Protein AF-A0A3Q1G4R0-F1 (afdb_monomer_lite)

InterPro domains:
  IPR000305 GIY-YIG endonuclease [PF01541] (9-86)
  IPR000305 GIY-YIG endonuclease [PS50164] (7-90)
  IPR013083 Zinc finger, RING/FYVE/PHD-type [G3DSA:3.30.40.10] (168-237)
  IPR027520 Structure-specific endonuclease subunit Slx1 [MF_03100] (4-245)
  IPR035901 GIY-YIG endonuclease superfamily [G3DSA:3.40.1440.10] (5-108)
  IPR035901 GIY-YIG endonuclease superfamily [SSF82771] (10-84)
  IPR048749 Structure-specific endonuclease subunit SLX1, C-terminal domain [PF21202] (171-233)
  IPR050381 SLX1 structure-specific endonuclease [PTHR20208] (4-251)

Sequence (318 aa):
MVVEVESFFGVYMLYCINPKFKGRIYIGFTVNPERRIGQHNAGRHRGGAKRTSGRGPWEMILIMHGFPSDIAALRFEWAWQHPHSSRRLSHVSRRSRKESSLQFHWRVVSNMLRVAPWNRLPLTVRWLKQEYRMDFEPSLQPPLHIPIAFGSVRAKKKLPLQSAGEGDTSRCFLCKGLVKVSEKLSCFHPSCGMSSHLICIARYFLKSEPSHLLPVEGQCPACHHSVLWGSLIRHKHGCFGDLEEITPSASQVSYKRMWSMCTVDTKTLHTPVQMPGFCDVKKNDTKINNFTTFSTFNVTYILYNTIEKQTETFKGEK

pLDDT: mean 76.69, std 28.08, range [21.22, 98.81]

Structure (mmCIF, N/CA/C/O backbone):
data_AF-A0A3Q1G4R0-F1
#
_entry.id   AF-A0A3Q1G4R0-F1
#
loop_
_atom_site.group_PDB
_atom_site.id
_atom_site.type_symbol
_atom_site.label_atom_id
_atom_site.label_alt_id
_atom_site.label_comp_id
_atom_site.label_asym_id
_atom_site.label_entity_id
_atom_site.label_seq_id
_atom_site.pdbx_PDB_ins_code
_atom_site.Cartn_x
_atom_site.Cartn_y
_atom_site.Cartn_z
_atom_site.occupancy
_atom_site.B_iso_or_equiv
_atom_site.auth_seq_id
_atom_site.auth_comp_id
_atom_site.auth_asym_id
_atom_site.auth_atom_id
_atom_site.pdbx_PDB_model_num
ATOM 1 N N . MET A 1 1 ? 2.593 18.391 -3.403 1.00 57.72 1 MET A N 1
ATOM 2 C CA . MET A 1 1 ? 2.227 18.113 -2.000 1.00 57.72 1 MET A CA 1
ATOM 3 C C . MET A 1 1 ? 3.005 16.888 -1.530 1.00 57.72 1 MET A C 1
ATOM 5 O O . MET A 1 1 ? 3.063 15.911 -2.273 1.00 57.72 1 MET A O 1
ATOM 9 N N . VAL A 1 2 ? 3.683 16.975 -0.382 1.00 73.44 2 VAL A N 1
ATOM 10 C CA . VAL A 1 2 ? 4.428 15.863 0.237 1.00 73.44 2 VAL A CA 1
ATOM 11 C C . VAL A 1 2 ? 3.618 15.408 1.441 1.00 73.44 2 VAL A C 1
ATOM 13 O O . VAL A 1 2 ? 3.325 16.235 2.293 1.00 73.44 2 VAL A O 1
ATOM 16 N N . VAL A 1 3 ? 3.259 14.127 1.510 1.00 79.31 3 VAL A N 1
ATOM 17 C CA . VAL A 1 3 ? 2.529 13.579 2.665 1.00 79.31 3 VAL A CA 1
ATOM 18 C C . VAL A 1 3 ? 3.523 12.989 3.657 1.00 79.31 3 VAL A C 1
ATOM 20 O O . VAL A 1 3 ? 4.368 12.176 3.271 1.00 79.31 3 VAL A O 1
ATOM 23 N N . GLU A 1 4 ? 3.432 13.383 4.923 1.00 77.44 4 GLU A N 1
ATOM 24 C CA . GLU A 1 4 ? 4.203 12.771 6.004 1.00 77.44 4 GLU A CA 1
ATOM 25 C C . GLU A 1 4 ? 3.437 11.586 6.595 1.00 77.44 4 GLU A C 1
ATOM 27 O O . GLU A 1 4 ? 2.216 11.606 6.690 1.00 77.44 4 GLU A O 1
ATOM 32 N N . VAL A 1 5 ? 4.153 10.511 6.929 1.00 77.12 5 VAL A N 1
ATOM 33 C CA . VAL A 1 5 ? 3.568 9.310 7.536 1.00 77.12 5 VAL A CA 1
ATOM 34 C C . VAL A 1 5 ? 4.510 8.789 8.616 1.00 77.12 5 VAL A C 1
ATOM 36 O O . VAL A 1 5 ? 5.687 8.513 8.355 1.00 77.12 5 VAL A O 1
ATOM 39 N N . GLU A 1 6 ? 4.004 8.628 9.834 1.00 78.56 6 GLU A N 1
ATOM 40 C CA . GLU A 1 6 ? 4.743 8.004 10.934 1.00 78.56 6 GLU A CA 1
ATOM 41 C C . GLU A 1 6 ? 4.729 6.471 10.848 1.00 78.56 6 GLU A C 1
ATOM 43 O O . GLU A 1 6 ? 3.824 5.869 10.276 1.00 78.56 6 GLU A O 1
ATOM 48 N N . SER A 1 7 ? 5.728 5.816 11.456 1.00 80.00 7 SER A N 1
ATOM 49 C CA . SER A 1 7 ? 5.848 4.342 11.477 1.00 80.00 7 SER A CA 1
ATOM 50 C C . SER A 1 7 ? 5.716 3.717 10.078 1.00 80.00 7 SER A C 1
ATOM 52 O O . SER A 1 7 ? 4.979 2.759 9.855 1.00 80.00 7 SER A O 1
ATOM 54 N N . PHE A 1 8 ? 6.418 4.313 9.113 1.00 90.00 8 PHE A N 1
ATOM 55 C CA . PHE A 1 8 ? 6.268 3.999 7.700 1.00 90.00 8 PHE A CA 1
ATOM 56 C C . PHE A 1 8 ? 6.847 2.627 7.337 1.00 90.00 8 PHE A C 1
ATOM 58 O O . PHE A 1 8 ? 8.039 2.372 7.508 1.00 90.00 8 PHE A O 1
ATOM 65 N N . PHE A 1 9 ? 6.017 1.794 6.716 1.00 94.31 9 PHE A N 1
ATOM 66 C CA . PHE A 1 9 ? 6.416 0.570 6.032 1.00 94.31 9 PHE A CA 1
ATOM 67 C C . PHE A 1 9 ? 5.890 0.634 4.602 1.00 94.31 9 PHE A C 1
ATOM 69 O O . PHE A 1 9 ? 4.678 0.741 4.395 1.00 94.31 9 PHE A O 1
ATOM 76 N N . GLY A 1 10 ? 6.789 0.582 3.620 1.00 97.31 10 GLY A N 1
ATOM 77 C CA . GLY A 1 10 ? 6.419 0.697 2.216 1.00 97.31 10 GLY A CA 1
ATOM 78 C C . GLY A 1 10 ? 7.130 -0.302 1.316 1.00 97.31 10 GLY A C 1
ATOM 79 O O . GLY A 1 10 ? 8.316 -0.583 1.490 1.00 97.31 10 GLY A O 1
ATOM 80 N N . VAL A 1 11 ? 6.400 -0.801 0.323 1.00 98.81 11 VAL A N 1
ATOM 81 C CA . VAL A 1 11 ? 6.923 -1.614 -0.777 1.00 98.81 11 VAL A CA 1
ATOM 82 C C . VAL A 1 11 ? 6.833 -0.790 -2.053 1.00 98.81 11 VAL A C 1
ATOM 84 O O . VAL A 1 11 ? 5.761 -0.303 -2.402 1.00 98.81 11 VAL A O 1
ATOM 87 N N . TYR A 1 12 ? 7.954 -0.608 -2.740 1.00 98.69 12 TYR A N 1
ATOM 88 C CA . TYR A 1 12 ? 8.071 0.293 -3.882 1.00 98.69 12 TYR A CA 1
ATOM 89 C C . TYR A 1 12 ? 8.486 -0.422 -5.163 1.00 98.69 12 TYR A C 1
ATOM 91 O O . TYR A 1 12 ? 9.119 -1.478 -5.130 1.00 98.69 12 TYR A O 1
ATOM 99 N N . MET A 1 13 ? 8.181 0.222 -6.288 1.00 98.75 13 MET A N 1
ATOM 100 C CA . MET A 1 13 ? 8.682 -0.113 -7.614 1.00 98.75 13 MET A CA 1
ATOM 101 C C . MET A 1 13 ? 9.641 0.978 -8.095 1.00 98.75 13 MET A C 1
ATOM 103 O O . MET A 1 13 ? 9.287 2.159 -8.145 1.00 98.75 13 MET A O 1
ATOM 107 N N . LEU A 1 14 ? 10.849 0.571 -8.480 1.00 98.56 14 LEU A N 1
ATOM 108 C CA . LEU A 1 14 ? 11.792 1.407 -9.210 1.00 98.56 14 LEU A CA 1
ATOM 109 C C . LEU A 1 14 ? 11.698 1.149 -10.708 1.00 98.56 14 LEU A C 1
ATOM 111 O O . LEU A 1 14 ? 11.592 -0.004 -11.131 1.00 98.56 14 LEU A O 1
ATOM 115 N N . TYR A 1 15 ? 11.862 2.212 -11.482 1.00 98.50 15 TYR A N 1
ATOM 116 C CA . TYR A 1 15 ? 12.031 2.192 -12.925 1.00 98.50 15 TYR A CA 1
ATOM 117 C C . TYR A 1 15 ? 13.413 2.744 -13.282 1.00 98.50 15 TYR A C 1
ATOM 119 O O . TYR A 1 15 ? 13.836 3.785 -12.779 1.00 98.50 15 TYR A O 1
ATOM 127 N N . CYS A 1 16 ? 14.151 2.030 -14.126 1.00 98.19 16 CYS A N 1
ATOM 128 C CA . CYS A 1 16 ? 15.441 2.492 -14.620 1.00 98.19 16 CYS A CA 1
ATOM 129 C C . CYS A 1 16 ? 15.259 3.387 -15.850 1.00 98.19 16 CYS A C 1
ATOM 131 O O . CYS A 1 16 ? 14.716 2.934 -16.861 1.00 98.19 16 CYS A O 1
ATOM 133 N N . ILE A 1 17 ? 15.759 4.622 -15.780 1.00 97.12 17 ILE A N 1
ATOM 134 C CA . ILE A 1 17 ? 15.707 5.593 -16.887 1.00 97.12 17 ILE A CA 1
ATOM 135 C C . ILE A 1 17 ? 17.007 5.648 -17.701 1.00 97.12 17 ILE A C 1
ATOM 137 O O . ILE A 1 17 ? 17.053 6.291 -18.746 1.00 97.12 17 ILE A O 1
ATOM 141 N N . ASN A 1 18 ? 18.061 4.954 -17.259 1.00 96.50 18 ASN A N 1
ATOM 142 C CA . ASN A 1 18 ? 19.316 4.852 -18.001 1.00 96.50 18 ASN A CA 1
ATOM 143 C C . ASN A 1 18 ? 19.061 4.263 -19.404 1.00 96.50 18 ASN A C 1
ATOM 145 O O . ASN A 1 18 ? 18.555 3.144 -19.468 1.00 96.50 18 ASN A O 1
ATOM 149 N N . PRO A 1 19 ? 19.460 4.919 -20.512 1.00 96.38 19 PRO A N 1
ATOM 150 C CA . PRO A 1 19 ? 19.213 4.426 -21.872 1.00 96.38 19 PRO A CA 1
ATOM 151 C C . PRO A 1 19 ? 19.660 2.977 -22.115 1.00 96.38 19 PRO A C 1
ATOM 153 O O . PRO A 1 19 ? 18.948 2.212 -22.762 1.00 96.38 19 PRO A O 1
ATOM 156 N N . LYS A 1 20 ? 20.787 2.557 -21.524 1.00 96.69 20 LYS A N 1
ATOM 157 C CA . LYS A 1 20 ? 21.322 1.189 -21.648 1.00 96.69 20 LYS A CA 1
ATOM 158 C C . LYS A 1 20 ? 20.480 0.141 -20.911 1.00 96.69 20 LYS A C 1
ATOM 160 O O . LYS A 1 20 ? 20.503 -1.040 -21.254 1.00 96.69 20 LYS A O 1
ATOM 165 N N . PHE A 1 21 ? 19.767 0.548 -19.866 1.00 95.69 21 PHE A N 1
ATOM 166 C CA . PHE A 1 21 ? 19.020 -0.337 -18.969 1.00 95.69 21 PHE A CA 1
ATOM 167 C C . PHE A 1 21 ? 17.544 0.065 -18.835 1.00 95.69 21 PHE A C 1
ATOM 169 O O . PHE A 1 21 ? 16.877 -0.356 -17.884 1.00 95.69 21 PHE A O 1
ATOM 176 N N . LYS A 1 22 ? 17.039 0.860 -19.785 1.00 96.19 22 LYS A N 1
ATOM 177 C CA . LYS A 1 22 ? 15.735 1.515 -19.711 1.00 96.19 22 LYS A CA 1
ATOM 178 C C . LYS A 1 22 ? 14.621 0.487 -19.539 1.00 96.19 22 LYS A C 1
ATOM 180 O O . LYS A 1 22 ? 14.637 -0.576 -20.158 1.00 96.19 22 LYS A O 1
ATOM 185 N N . GLY A 1 23 ? 13.661 0.784 -18.668 1.00 95.88 23 GLY A N 1
ATOM 186 C CA . GLY A 1 23 ? 12.512 -0.093 -18.431 1.00 95.88 23 GLY A CA 1
ATOM 187 C C . GLY A 1 23 ? 12.771 -1.271 -17.494 1.00 95.88 23 GLY A C 1
ATOM 188 O O . GLY A 1 23 ? 11.858 -2.063 -17.246 1.00 95.88 23 GLY A O 1
ATOM 189 N N . ARG A 1 24 ? 13.982 -1.406 -16.935 1.00 97.19 24 ARG A N 1
ATOM 190 C CA . ARG A 1 24 ? 14.222 -2.378 -15.861 1.00 97.19 24 ARG A CA 1
ATOM 191 C C . ARG A 1 24 ? 13.456 -1.987 -14.605 1.00 97.19 24 ARG A C 1
ATOM 193 O O . ARG A 1 24 ? 13.488 -0.833 -14.189 1.00 97.19 24 ARG A O 1
ATOM 200 N N . ILE A 1 25 ? 12.843 -2.994 -13.987 1.00 98.19 25 ILE A N 1
ATOM 201 C CA . ILE A 1 25 ? 12.095 -2.867 -12.740 1.00 98.19 25 ILE A CA 1
ATOM 202 C C . ILE A 1 25 ? 12.879 -3.474 -11.578 1.00 98.19 25 ILE A C 1
ATOM 204 O O . ILE A 1 25 ? 13.539 -4.511 -11.724 1.00 98.19 25 ILE A O 1
ATOM 208 N N . TYR A 1 26 ? 12.788 -2.828 -10.420 1.00 98.38 26 TYR A N 1
ATOM 209 C CA . TYR A 1 26 ? 13.214 -3.378 -9.138 1.00 98.38 26 TYR A CA 1
ATOM 210 C C . TYR A 1 26 ? 12.112 -3.151 -8.103 1.00 98.38 26 TYR A C 1
ATOM 212 O O . TYR A 1 26 ? 11.640 -2.030 -7.951 1.00 98.38 26 TYR A O 1
ATOM 220 N N . ILE A 1 27 ? 11.719 -4.207 -7.396 1.00 98.75 27 ILE A N 1
ATOM 221 C CA . ILE A 1 27 ? 10.763 -4.136 -6.289 1.00 98.75 27 ILE A CA 1
ATOM 222 C C . ILE A 1 27 ? 11.540 -4.230 -4.985 1.00 98.75 27 ILE A C 1
ATOM 224 O O . ILE A 1 27 ? 12.433 -5.071 -4.885 1.00 98.75 27 ILE A O 1
ATOM 228 N N . GLY A 1 28 ? 11.209 -3.402 -3.997 1.00 98.38 28 GLY A N 1
ATOM 229 C CA . GLY A 1 28 ? 11.862 -3.477 -2.695 1.00 98.38 28 GLY A CA 1
ATOM 230 C C . GLY A 1 28 ? 11.030 -2.930 -1.546 1.00 98.38 28 GLY A C 1
ATOM 231 O O . GLY A 1 28 ? 10.020 -2.264 -1.749 1.00 98.38 28 GLY A O 1
ATOM 232 N N . PHE A 1 29 ? 11.501 -3.186 -0.329 1.00 98.31 29 PHE A N 1
ATOM 233 C CA . PHE A 1 29 ? 10.931 -2.674 0.917 1.00 98.31 29 PHE A CA 1
ATOM 234 C C . PHE A 1 29 ? 11.747 -1.506 1.508 1.00 98.31 29 PHE A C 1
ATOM 236 O O . PHE A 1 29 ? 12.982 -1.454 1.403 1.00 98.31 29 PHE A O 1
ATOM 243 N N . THR A 1 30 ? 11.071 -0.540 2.138 1.00 97.44 30 THR A N 1
ATOM 244 C CA . THR A 1 30 ? 11.711 0.553 2.880 1.00 97.44 30 THR A CA 1
ATOM 245 C C . THR A 1 30 ? 10.856 1.095 4.024 1.00 97.44 30 THR A C 1
ATOM 247 O O . THR A 1 30 ? 9.632 1.129 3.952 1.00 97.44 30 THR A O 1
ATOM 250 N N . VAL A 1 31 ? 11.544 1.616 5.040 1.00 95.75 31 VAL A N 1
ATOM 251 C CA . VAL A 1 31 ? 10.975 2.462 6.103 1.00 95.75 31 VAL A CA 1
ATOM 252 C C . VAL A 1 31 ? 11.243 3.954 5.882 1.00 95.75 31 VAL A C 1
ATOM 254 O O . VAL A 1 31 ? 10.814 4.797 6.656 1.00 95.75 31 VAL A O 1
ATOM 257 N N . ASN A 1 32 ? 12.016 4.299 4.849 1.00 95.75 32 ASN A N 1
ATOM 258 C CA . ASN A 1 32 ? 12.339 5.676 4.481 1.00 95.75 32 ASN A CA 1
ATOM 259 C C . ASN A 1 32 ? 12.575 5.755 2.956 1.00 95.75 32 ASN A C 1
ATOM 261 O O . ASN A 1 32 ? 13.642 5.340 2.483 1.00 95.75 32 ASN A O 1
ATOM 265 N N . PRO A 1 33 ? 11.577 6.202 2.170 1.00 95.88 33 PRO A N 1
ATOM 266 C CA . PRO A 1 33 ? 11.657 6.254 0.707 1.00 95.88 33 PRO A CA 1
ATOM 267 C C . PRO A 1 33 ? 12.754 7.183 0.177 1.00 95.88 33 PRO A C 1
ATOM 269 O O . PRO A 1 33 ? 13.540 6.757 -0.670 1.00 95.88 33 PRO A O 1
ATOM 272 N N . GLU A 1 34 ? 12.858 8.400 0.724 1.00 94.69 34 GLU A N 1
ATOM 273 C CA . GLU A 1 34 ? 13.835 9.426 0.318 1.00 94.69 34 GLU A CA 1
ATOM 274 C C . GLU A 1 34 ? 15.278 8.925 0.481 1.00 94.69 34 GLU A C 1
ATOM 276 O O . GLU A 1 34 ? 16.084 8.979 -0.451 1.00 94.69 34 GLU A O 1
ATOM 281 N N . ARG A 1 35 ? 15.597 8.327 1.636 1.00 95.69 35 ARG A N 1
ATOM 282 C CA . ARG A 1 35 ? 16.915 7.721 1.862 1.00 95.69 35 ARG A CA 1
ATOM 283 C C . ARG A 1 35 ? 17.163 6.562 0.899 1.00 95.69 35 ARG A C 1
ATOM 285 O O . ARG A 1 35 ? 18.255 6.434 0.347 1.00 95.69 35 ARG A O 1
ATOM 292 N N . ARG A 1 36 ? 16.167 5.691 0.710 1.00 97.50 36 ARG A N 1
ATOM 293 C CA . ARG A 1 36 ? 16.329 4.448 -0.055 1.00 97.50 36 ARG A CA 1
ATOM 294 C C . ARG A 1 36 ? 16.591 4.706 -1.536 1.00 97.50 36 ARG A C 1
ATOM 296 O O . ARG A 1 36 ? 17.450 4.032 -2.105 1.00 97.50 36 ARG A O 1
ATOM 303 N N . ILE A 1 37 ? 15.906 5.670 -2.156 1.00 97.31 37 ILE A N 1
ATOM 304 C CA . ILE A 1 37 ? 16.165 6.010 -3.564 1.00 97.31 37 ILE A CA 1
ATOM 305 C C . ILE A 1 37 ? 17.588 6.554 -3.757 1.00 97.31 37 ILE A C 1
ATOM 307 O O . ILE A 1 37 ? 18.278 6.140 -4.691 1.00 97.31 37 ILE A O 1
ATOM 311 N N . GLY A 1 38 ? 18.078 7.370 -2.815 1.00 96.81 38 GLY A N 1
ATOM 312 C CA . GLY A 1 38 ? 19.467 7.836 -2.797 1.00 96.81 38 GLY A CA 1
ATOM 313 C C . GLY A 1 38 ? 20.475 6.684 -2.727 1.00 96.81 38 GLY A C 1
ATOM 314 O O . GLY A 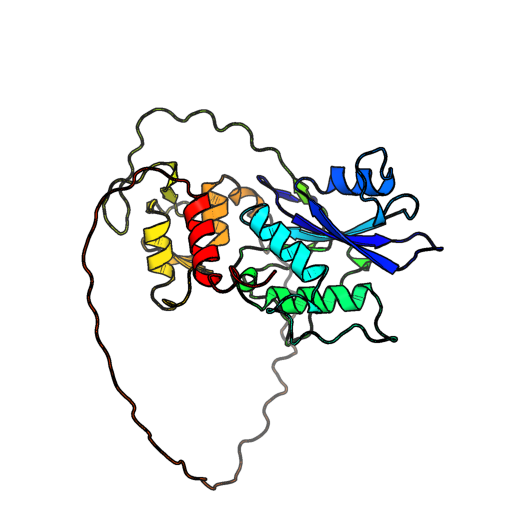1 38 ? 21.416 6.638 -3.516 1.00 96.81 38 GLY A O 1
ATOM 315 N N . GLN A 1 39 ? 20.237 5.693 -1.860 1.00 97.06 39 GLN A N 1
ATOM 316 C CA . GLN A 1 39 ? 21.091 4.500 -1.751 1.00 97.06 39 GLN A CA 1
ATOM 317 C C . GLN A 1 39 ? 21.161 3.700 -3.061 1.00 97.06 39 GLN A C 1
ATOM 319 O O . GLN A 1 39 ? 22.235 3.240 -3.448 1.00 97.06 39 GLN A O 1
ATOM 324 N N . HIS A 1 40 ? 20.038 3.535 -3.770 1.00 97.19 40 HIS A N 1
ATOM 325 C CA . HIS A 1 40 ? 20.029 2.828 -5.055 1.00 97.19 40 HIS A CA 1
ATOM 326 C C . HIS A 1 40 ? 20.859 3.537 -6.125 1.00 97.19 40 HIS A C 1
ATOM 328 O O . HIS A 1 40 ? 21.598 2.864 -6.851 1.00 97.19 40 HIS A O 1
ATOM 334 N N . ASN A 1 41 ? 20.760 4.865 -6.199 1.00 97.19 41 ASN A N 1
ATOM 335 C CA . ASN A 1 41 ? 21.486 5.673 -7.178 1.00 97.19 41 ASN A CA 1
ATOM 336 C C . ASN A 1 41 ? 22.970 5.852 -6.827 1.00 97.19 41 ASN A C 1
ATOM 338 O O . ASN A 1 41 ? 23.797 5.908 -7.731 1.00 97.19 41 ASN A O 1
ATOM 342 N N . ALA A 1 42 ? 23.326 5.833 -5.541 1.00 95.06 42 ALA A N 1
ATOM 343 C CA . ALA A 1 42 ? 24.715 5.882 -5.081 1.00 95.06 42 ALA A CA 1
ATOM 344 C C . ALA A 1 42 ? 25.446 4.521 -5.155 1.00 95.06 42 ALA A C 1
ATOM 346 O O . ALA A 1 42 ? 26.668 4.455 -5.021 1.00 95.06 42 ALA A O 1
ATOM 347 N N . GLY A 1 43 ? 24.714 3.425 -5.379 1.00 93.81 43 GLY A N 1
ATOM 348 C CA . GLY A 1 43 ? 25.272 2.089 -5.593 1.00 93.81 43 GLY A CA 1
ATOM 349 C C . GLY A 1 43 ? 25.504 1.264 -4.321 1.00 93.81 43 GLY A C 1
ATOM 350 O O . GLY A 1 43 ? 25.240 1.686 -3.193 1.00 93.81 43 GLY A O 1
ATOM 351 N N . ARG A 1 44 ? 25.989 0.025 -4.507 1.00 94.31 44 ARG A N 1
ATOM 352 C CA . ARG A 1 44 ? 26.078 -0.991 -3.437 1.00 94.31 44 ARG A CA 1
ATOM 353 C C . ARG A 1 44 ? 26.917 -0.549 -2.237 1.00 94.31 44 ARG A C 1
ATOM 355 O O . ARG A 1 44 ? 26.535 -0.822 -1.105 1.00 94.31 44 ARG A O 1
ATOM 362 N N . HIS A 1 45 ? 28.020 0.156 -2.475 1.00 90.69 45 HIS A N 1
ATOM 363 C CA . HIS A 1 45 ? 28.924 0.624 -1.416 1.00 90.69 45 HIS A CA 1
ATOM 364 C C . HIS A 1 45 ? 28.273 1.642 -0.466 1.00 90.69 45 HIS A C 1
ATOM 366 O O . HIS A 1 45 ? 28.765 1.856 0.634 1.00 90.69 45 HIS A O 1
ATOM 372 N N . ARG A 1 46 ? 27.142 2.239 -0.862 1.00 93.56 46 ARG A N 1
ATOM 373 C CA . ARG A 1 46 ? 26.357 3.190 -0.060 1.00 93.56 46 ARG A CA 1
ATOM 374 C C . ARG A 1 46 ? 25.037 2.584 0.444 1.00 93.56 46 ARG A C 1
ATOM 376 O O . ARG A 1 46 ? 24.119 3.310 0.811 1.00 93.56 46 ARG A O 1
ATOM 383 N N . GLY A 1 47 ? 24.924 1.253 0.451 1.00 92.12 47 GLY A N 1
ATOM 384 C CA . GLY A 1 47 ? 23.737 0.529 0.924 1.00 92.12 47 GLY A CA 1
ATOM 385 C C . GLY A 1 47 ? 22.671 0.260 -0.145 1.00 92.12 47 GLY A C 1
ATOM 386 O O . GLY A 1 47 ? 21.577 -0.198 0.185 1.00 92.12 47 GLY A O 1
ATOM 387 N N . GLY A 1 48 ? 22.959 0.528 -1.424 1.00 93.38 48 GLY A N 1
ATOM 388 C CA . GLY A 1 48 ? 22.086 0.154 -2.537 1.00 93.38 48 GLY A CA 1
ATOM 389 C C . GLY A 1 48 ? 22.048 -1.359 -2.786 1.00 93.38 48 GLY A C 1
ATOM 390 O O . GLY A 1 48 ? 23.002 -2.089 -2.511 1.00 93.38 48 GLY A O 1
ATOM 391 N N . ALA A 1 49 ? 20.956 -1.857 -3.367 1.00 93.00 49 ALA A N 1
ATOM 392 C CA . ALA A 1 49 ? 20.852 -3.273 -3.712 1.00 93.00 49 ALA A CA 1
ATOM 393 C C . ALA A 1 49 ? 21.858 -3.673 -4.810 1.00 93.00 49 ALA A C 1
ATOM 395 O O . ALA A 1 49 ? 22.053 -2.961 -5.799 1.00 93.00 49 ALA A O 1
ATOM 396 N N . LYS A 1 50 ? 22.441 -4.879 -4.710 1.00 94.38 50 LYS A N 1
ATOM 397 C CA . LYS A 1 50 ? 23.367 -5.419 -5.733 1.00 94.38 50 LYS A CA 1
ATOM 398 C C . LYS A 1 50 ? 22.750 -5.394 -7.141 1.00 94.38 50 LYS A C 1
ATOM 400 O O . LYS A 1 50 ? 23.434 -5.103 -8.121 1.00 94.38 50 LYS A O 1
ATOM 405 N N . ARG A 1 51 ? 21.444 -5.662 -7.246 1.00 93.00 51 ARG A N 1
ATOM 406 C CA . ARG A 1 51 ? 20.704 -5.685 -8.518 1.00 93.00 51 ARG A CA 1
ATOM 407 C C . ARG A 1 51 ? 20.547 -4.297 -9.157 1.00 93.00 51 ARG A C 1
ATOM 409 O O . ARG A 1 51 ? 20.400 -4.222 -10.374 1.00 93.00 51 ARG A O 1
ATOM 416 N N . THR A 1 52 ? 20.649 -3.212 -8.393 1.00 92.31 52 THR A N 1
ATOM 417 C CA . THR A 1 52 ? 20.499 -1.837 -8.907 1.00 92.31 52 THR A CA 1
ATOM 418 C C . THR A 1 52 ? 21.833 -1.116 -9.122 1.00 92.31 52 THR A C 1
ATOM 420 O O . THR A 1 52 ? 21.884 -0.135 -9.862 1.00 92.31 52 THR A O 1
ATOM 423 N N . SER A 1 53 ? 22.916 -1.604 -8.509 1.00 93.81 53 SER A N 1
ATOM 424 C CA . SER A 1 53 ? 24.241 -0.971 -8.542 1.00 93.81 53 SER A CA 1
ATOM 425 C C . SER A 1 53 ? 24.779 -0.787 -9.965 1.00 93.81 53 SER A C 1
ATOM 427 O O . SER A 1 53 ? 24.758 -1.731 -10.755 1.00 93.81 53 SER A O 1
ATOM 429 N N . GLY A 1 54 ? 25.265 0.420 -10.281 1.00 92.75 54 GLY A N 1
ATOM 430 C CA . GLY A 1 54 ? 25.876 0.760 -11.577 1.00 92.75 54 GLY A CA 1
ATOM 431 C C . GLY A 1 54 ? 24.913 0.774 -12.770 1.00 92.75 54 GLY A C 1
ATOM 432 O O . GLY A 1 54 ? 25.353 0.817 -13.913 1.00 92.75 54 GLY A O 1
ATOM 433 N N . ARG A 1 55 ? 23.600 0.691 -12.522 1.00 93.56 55 ARG A N 1
ATOM 434 C CA . ARG A 1 55 ? 22.567 0.652 -13.572 1.00 93.56 55 ARG A CA 1
ATOM 435 C C . ARG A 1 55 ? 21.664 1.878 -13.583 1.00 93.56 55 ARG A C 1
ATOM 437 O O . ARG A 1 55 ? 20.851 1.998 -14.486 1.00 93.56 55 ARG A O 1
ATOM 444 N N . GLY A 1 56 ? 21.779 2.745 -12.578 1.00 92.62 56 GLY A N 1
ATOM 445 C CA . GLY A 1 56 ? 20.972 3.956 -12.471 1.00 92.62 56 GLY A CA 1
ATOM 446 C C . GLY A 1 56 ? 21.256 4.975 -13.588 1.00 92.62 56 GLY A C 1
ATOM 447 O O . GLY A 1 56 ? 22.145 4.746 -14.412 1.00 92.62 56 GLY A O 1
ATOM 448 N N . PRO A 1 57 ? 20.518 6.096 -13.617 1.00 96.44 57 PRO A N 1
ATOM 449 C CA . PRO A 1 57 ? 19.602 6.521 -12.562 1.00 96.44 57 PRO A CA 1
ATOM 450 C C . PRO A 1 57 ? 18.310 5.691 -12.497 1.00 96.44 57 PRO A C 1
ATOM 452 O O . PRO A 1 57 ? 17.795 5.194 -13.503 1.00 96.44 57 PRO A O 1
ATOM 455 N N . TRP A 1 58 ? 17.836 5.500 -11.271 1.00 98.06 58 TRP A N 1
ATOM 456 C CA . TRP A 1 58 ? 16.575 4.868 -10.911 1.00 98.06 58 TRP A CA 1
ATOM 457 C C . TRP A 1 58 ? 15.611 5.929 -10.399 1.00 98.06 58 TRP A C 1
ATOM 459 O O . TRP A 1 58 ? 16.005 6.806 -9.625 1.00 98.06 58 TRP A O 1
ATOM 469 N N . GLU A 1 59 ? 14.345 5.786 -10.763 1.00 98.06 59 GLU A N 1
ATOM 470 C CA . GLU A 1 59 ? 13.238 6.546 -10.197 1.00 98.06 59 GLU A CA 1
ATOM 471 C C . GLU A 1 59 ? 12.330 5.614 -9.402 1.00 98.06 59 GLU A C 1
ATOM 473 O O . GLU A 1 59 ? 12.000 4.523 -9.862 1.00 98.06 59 GLU A O 1
ATOM 478 N N . MET A 1 60 ? 11.914 6.036 -8.208 1.00 98.44 60 MET A N 1
ATOM 479 C CA . MET A 1 60 ? 10.842 5.362 -7.480 1.00 98.44 60 MET A CA 1
ATOM 480 C C . MET A 1 60 ? 9.516 5.889 -8.016 1.00 98.44 60 MET A C 1
ATOM 482 O O . MET A 1 60 ? 9.177 7.041 -7.768 1.00 98.44 60 MET A O 1
ATOM 486 N N . ILE A 1 61 ? 8.802 5.068 -8.783 1.00 98.38 61 ILE A N 1
ATOM 487 C CA . ILE A 1 61 ? 7.609 5.511 -9.523 1.00 98.38 61 ILE A CA 1
ATOM 488 C C . ILE A 1 61 ? 6.310 5.238 -8.758 1.00 98.38 61 ILE A C 1
ATOM 490 O O . ILE A 1 61 ? 5.351 6.001 -8.861 1.00 98.38 61 ILE A O 1
ATOM 494 N N . LEU A 1 62 ? 6.294 4.180 -7.944 1.00 98.50 62 LEU A N 1
ATOM 495 C CA . LEU A 1 62 ? 5.126 3.688 -7.219 1.00 98.50 62 LEU A CA 1
ATOM 496 C C . LEU A 1 62 ? 5.556 3.188 -5.841 1.00 98.50 62 LEU A C 1
ATOM 498 O O . LEU A 1 62 ? 6.594 2.530 -5.716 1.00 98.50 62 LEU A O 1
ATOM 502 N N . ILE A 1 63 ? 4.746 3.457 -4.820 1.00 98.50 63 ILE A N 1
ATOM 503 C CA . ILE A 1 63 ? 4.919 2.901 -3.480 1.00 98.50 63 ILE A CA 1
ATOM 504 C C . ILE A 1 63 ? 3.569 2.548 -2.860 1.00 98.50 63 ILE A C 1
ATOM 506 O O . ILE A 1 63 ? 2.658 3.373 -2.814 1.00 98.50 63 ILE A O 1
ATOM 510 N N . MET A 1 64 ? 3.447 1.323 -2.354 1.00 98.12 64 MET A N 1
ATOM 511 C CA . MET A 1 64 ? 2.352 0.937 -1.474 1.00 98.12 64 MET A CA 1
ATOM 512 C C . MET A 1 64 ? 2.824 1.040 -0.039 1.00 98.12 64 MET A C 1
ATOM 514 O O . MET A 1 64 ? 3.897 0.542 0.298 1.00 98.12 64 MET A O 1
ATOM 518 N N . HIS A 1 65 ? 2.037 1.692 0.802 1.00 95.88 65 HIS A N 1
ATOM 519 C CA . HIS A 1 65 ? 2.352 1.900 2.215 1.00 95.88 65 HIS A CA 1
ATOM 520 C C . HIS A 1 65 ? 1.093 1.767 3.072 1.00 95.88 65 HIS A C 1
ATOM 522 O O . HIS A 1 65 ? 0.014 1.524 2.536 1.00 95.88 65 HIS A O 1
ATOM 528 N N . GLY A 1 66 ? 1.239 1.853 4.394 1.00 91.31 66 GLY A N 1
ATOM 529 C CA . GLY A 1 66 ? 0.171 1.531 5.349 1.00 91.31 66 GLY A CA 1
ATOM 530 C C . GLY A 1 66 ? 0.189 0.072 5.819 1.00 91.31 66 GLY A C 1
ATOM 531 O O . GLY A 1 66 ? -0.782 -0.408 6.400 1.00 91.31 66 GLY A O 1
ATOM 532 N N . PHE A 1 67 ? 1.287 -0.654 5.574 1.00 93.88 67 PHE A N 1
ATOM 533 C CA . PHE A 1 67 ? 1.459 -1.999 6.119 1.00 93.88 67 PHE A CA 1
ATOM 534 C C . PHE A 1 67 ? 1.518 -1.953 7.656 1.00 93.88 67 PHE A C 1
ATOM 536 O O . PHE A 1 67 ? 2.163 -1.065 8.208 1.00 93.88 67 PHE A O 1
ATOM 543 N N . PRO A 1 68 ? 0.899 -2.920 8.358 1.00 89.06 68 PRO A N 1
ATOM 544 C CA . PRO A 1 68 ? 0.882 -2.943 9.823 1.00 89.06 68 PRO A CA 1
ATOM 545 C C . PRO A 1 68 ? 2.232 -3.335 10.446 1.00 89.06 68 PRO A C 1
ATOM 547 O O . PRO A 1 68 ? 2.433 -3.145 11.643 1.00 89.06 68 PRO A O 1
ATOM 550 N N . SER A 1 69 ? 3.136 -3.924 9.659 1.00 90.62 69 SER A N 1
ATOM 551 C CA . SER A 1 69 ? 4.476 -4.327 10.082 1.00 90.62 69 SER A CA 1
ATOM 552 C C . SER A 1 69 ? 5.413 -4.491 8.886 1.00 90.62 69 SER A C 1
ATOM 554 O O . SER A 1 69 ? 4.978 -4.613 7.734 1.00 90.62 69 SER A O 1
ATOM 556 N N . ASP A 1 70 ? 6.707 -4.561 9.180 1.00 94.44 70 ASP A N 1
ATOM 557 C CA . ASP A 1 70 ? 7.747 -4.978 8.244 1.00 94.44 70 ASP A CA 1
ATOM 558 C C . ASP A 1 70 ? 7.479 -6.375 7.669 1.00 94.44 70 ASP A C 1
ATOM 560 O O . ASP A 1 70 ? 7.569 -6.558 6.462 1.00 94.44 70 ASP A O 1
ATOM 564 N N . ILE A 1 71 ? 7.059 -7.344 8.483 1.00 94.69 71 ILE A N 1
ATOM 565 C CA . ILE A 1 71 ? 6.770 -8.717 8.041 1.00 94.69 71 ILE A CA 1
ATOM 566 C C . ILE A 1 71 ? 5.618 -8.746 7.029 1.00 94.69 71 ILE A C 1
ATOM 568 O O . ILE A 1 71 ? 5.701 -9.448 6.017 1.00 94.69 71 ILE A O 1
ATOM 572 N N . ALA A 1 72 ? 4.556 -7.965 7.254 1.00 95.12 72 ALA A N 1
ATOM 573 C CA . ALA A 1 72 ? 3.459 -7.849 6.293 1.00 95.12 72 ALA A CA 1
ATOM 574 C C . ALA A 1 72 ? 3.937 -7.242 4.961 1.00 95.12 72 ALA A C 1
ATOM 576 O O . ALA A 1 72 ? 3.576 -7.743 3.892 1.00 95.12 72 ALA A O 1
ATOM 577 N N . ALA A 1 73 ? 4.785 -6.211 5.027 1.00 97.12 73 ALA A N 1
ATOM 578 C CA . ALA A 1 73 ? 5.370 -5.572 3.853 1.00 97.12 73 ALA A CA 1
ATOM 579 C C . ALA A 1 73 ? 6.344 -6.500 3.103 1.00 97.12 73 ALA A C 1
ATOM 581 O O . ALA A 1 73 ? 6.273 -6.603 1.884 1.00 97.12 73 ALA A O 1
ATOM 582 N N . LEU A 1 74 ? 7.206 -7.231 3.809 1.00 97.56 74 LEU A N 1
ATOM 583 C CA . LEU A 1 74 ? 8.170 -8.170 3.226 1.00 97.56 74 LEU A CA 1
ATOM 584 C C . LEU A 1 74 ? 7.473 -9.360 2.552 1.00 97.56 74 LEU A C 1
ATOM 586 O O . LEU A 1 74 ? 7.870 -9.779 1.468 1.00 97.56 74 LEU A O 1
ATOM 590 N N . ARG A 1 75 ? 6.377 -9.874 3.128 1.00 97.19 75 ARG A N 1
ATOM 591 C CA . ARG A 1 75 ? 5.550 -10.905 2.470 1.00 97.19 75 ARG A CA 1
ATOM 592 C C . ARG A 1 75 ? 4.906 -10.387 1.182 1.00 97.19 75 ARG A C 1
ATOM 594 O O . ARG A 1 75 ? 4.816 -11.127 0.203 1.00 97.19 75 ARG A O 1
ATOM 601 N N . PHE A 1 76 ? 4.459 -9.130 1.180 1.00 98.44 76 PHE A N 1
ATOM 602 C CA . PHE A 1 76 ? 3.953 -8.471 -0.023 1.00 98.44 76 PHE A CA 1
ATOM 603 C C . PHE A 1 76 ? 5.067 -8.318 -1.069 1.00 98.44 76 PHE A C 1
ATOM 605 O O . PHE A 1 76 ? 4.906 -8.756 -2.203 1.00 98.44 76 PHE A O 1
ATOM 612 N N . GLU A 1 77 ? 6.216 -7.755 -0.689 1.00 98.62 77 GLU A N 1
ATOM 613 C CA . GLU A 1 77 ? 7.384 -7.585 -1.561 1.00 98.62 77 GLU A CA 1
ATOM 614 C C . GLU A 1 77 ? 7.796 -8.908 -2.214 1.00 98.62 77 GLU A C 1
ATOM 616 O O . GLU A 1 77 ? 7.928 -8.971 -3.438 1.00 98.62 77 GLU A O 1
ATOM 621 N N . TRP A 1 78 ? 7.935 -9.973 -1.421 1.00 98.25 78 TRP A N 1
ATOM 622 C CA . TRP A 1 78 ? 8.326 -11.283 -1.926 1.00 98.25 78 TRP A CA 1
ATOM 623 C C . TRP A 1 78 ? 7.337 -11.816 -2.965 1.00 98.25 78 TRP A C 1
ATOM 625 O O . TRP A 1 78 ? 7.758 -12.270 -4.029 1.00 98.25 78 TRP A O 1
ATOM 635 N N . ALA A 1 79 ? 6.031 -11.726 -2.693 1.00 98.50 79 ALA A N 1
ATOM 636 C CA . ALA A 1 79 ? 5.007 -12.185 -3.627 1.00 98.50 79 ALA A CA 1
ATOM 637 C C . ALA A 1 79 ? 4.978 -11.348 -4.914 1.00 98.50 79 ALA A C 1
ATOM 639 O O . ALA A 1 79 ? 4.719 -11.892 -5.987 1.00 98.50 79 ALA A O 1
ATOM 640 N N . TRP A 1 80 ? 5.293 -10.054 -4.828 1.00 98.56 80 TRP A N 1
ATOM 641 C CA . TRP A 1 80 ? 5.398 -9.186 -5.998 1.00 98.56 80 TRP A CA 1
ATOM 642 C C . TRP A 1 80 ? 6.641 -9.491 -6.844 1.00 98.56 80 TRP A C 1
ATOM 644 O O . TRP A 1 80 ? 6.582 -9.453 -8.073 1.00 98.56 80 TRP A O 1
ATOM 654 N N . GLN A 1 81 ? 7.760 -9.835 -6.201 1.00 98.00 81 GLN A N 1
ATOM 655 C CA . GLN A 1 81 ? 8.982 -10.280 -6.877 1.00 98.00 81 GLN A CA 1
ATOM 656 C C . GLN A 1 81 ? 8.835 -11.680 -7.497 1.00 98.00 81 GLN A C 1
ATOM 658 O O . GLN A 1 81 ? 9.431 -11.952 -8.542 1.00 98.00 81 GLN A O 1
ATOM 663 N N . HIS A 1 82 ? 8.043 -12.558 -6.873 1.00 97.38 82 HIS A N 1
ATOM 664 C CA . HIS A 1 82 ? 7.922 -13.975 -7.228 1.00 97.38 82 HIS A CA 1
ATOM 665 C C . HIS A 1 82 ? 6.453 -14.405 -7.410 1.00 97.38 82 HIS A C 1
ATOM 667 O O . HIS A 1 82 ? 5.991 -15.330 -6.733 1.00 97.38 82 HIS A O 1
ATOM 673 N N . PRO A 1 83 ? 5.694 -13.790 -8.342 1.00 97.31 83 PRO A N 1
ATOM 674 C CA . PRO A 1 83 ? 4.260 -14.047 -8.472 1.00 97.31 83 PRO A CA 1
ATOM 675 C C . PRO A 1 83 ? 3.941 -15.522 -8.742 1.00 97.31 83 PRO A C 1
ATOM 677 O O . PRO A 1 83 ? 2.993 -16.056 -8.187 1.00 97.31 83 PRO A O 1
ATOM 680 N N . HIS A 1 84 ? 4.775 -16.220 -9.513 1.00 96.62 84 HIS A N 1
ATOM 681 C CA . HIS A 1 84 ? 4.542 -17.626 -9.870 1.00 96.62 84 HIS A CA 1
ATOM 682 C C . HIS A 1 84 ? 4.943 -18.630 -8.781 1.00 96.62 84 HIS A C 1
ATOM 684 O O . HIS A 1 84 ? 4.581 -19.797 -8.877 1.00 96.62 84 HIS A O 1
ATOM 690 N N . SER A 1 85 ? 5.683 -18.195 -7.758 1.00 96.94 85 SER A N 1
ATOM 691 C CA . SER A 1 85 ? 5.966 -19.000 -6.561 1.00 96.94 85 SER A CA 1
ATOM 692 C C . SER A 1 85 ? 4.916 -18.769 -5.469 1.00 96.94 85 SER A C 1
ATOM 694 O O . SER A 1 85 ? 4.777 -19.568 -4.547 1.00 96.94 85 SER A O 1
ATOM 696 N N . SER A 1 86 ? 4.167 -17.668 -5.551 1.00 95.38 86 SER A N 1
ATOM 697 C CA . SER A 1 86 ? 3.120 -17.335 -4.594 1.00 95.38 86 SER A CA 1
ATOM 698 C C . SER A 1 86 ? 1.845 -18.123 -4.883 1.00 95.38 86 SER A C 1
ATOM 700 O O . SER A 1 86 ? 1.188 -17.916 -5.902 1.00 95.38 86 SER A O 1
ATOM 702 N N . ARG A 1 87 ? 1.410 -18.949 -3.923 1.00 93.75 87 ARG A N 1
ATOM 703 C CA . ARG A 1 87 ? 0.131 -19.687 -4.004 1.00 93.75 87 ARG A CA 1
ATOM 704 C C . ARG A 1 87 ? -1.091 -18.777 -4.204 1.00 93.75 87 ARG A C 1
ATOM 706 O O . ARG A 1 87 ? -2.117 -19.232 -4.685 1.00 93.75 87 ARG A O 1
ATOM 713 N N . ARG A 1 88 ? -0.984 -17.494 -3.835 1.00 94.00 88 ARG A N 1
ATOM 714 C CA . ARG A 1 88 ? -2.057 -16.486 -3.958 1.00 94.00 88 ARG A CA 1
ATOM 715 C C . ARG A 1 88 ? -2.171 -15.871 -5.353 1.00 94.00 88 ARG A C 1
ATOM 717 O O . ARG A 1 88 ? -3.089 -15.095 -5.590 1.00 94.00 88 ARG A O 1
ATOM 724 N N . LEU A 1 89 ? -1.206 -16.144 -6.228 1.00 95.88 89 LEU A N 1
ATOM 725 C CA . LEU A 1 89 ? -1.081 -15.532 -7.551 1.00 95.88 89 LEU A CA 1
ATOM 726 C C . LEU A 1 89 ? -0.908 -16.598 -8.643 1.00 95.88 89 LEU A C 1
ATOM 728 O O . LEU A 1 89 ? -0.375 -16.308 -9.712 1.00 95.88 89 LEU A O 1
ATOM 732 N N . SER A 1 90 ? -1.373 -17.827 -8.396 1.00 93.56 90 SER A N 1
ATOM 733 C CA . SER A 1 90 ? -1.339 -18.924 -9.373 1.00 93.56 90 SER A CA 1
ATOM 734 C C . SER A 1 90 ? -2.122 -18.601 -10.651 1.00 93.56 90 SER A C 1
ATOM 736 O O . SER A 1 90 ? -1.759 -19.067 -11.727 1.00 93.56 90 SER A O 1
ATOM 738 N N . HIS A 1 91 ? -3.147 -17.750 -10.551 1.00 94.38 91 HIS A N 1
ATOM 739 C CA . HIS A 1 91 ? -3.931 -17.246 -11.680 1.00 94.38 91 HIS A CA 1
ATOM 740 C C . HIS A 1 91 ? -3.212 -16.163 -12.497 1.00 94.38 91 HIS A C 1
ATOM 742 O O . HIS A 1 91 ? -3.655 -15.820 -13.594 1.00 94.38 91 HIS A O 1
ATOM 748 N N . VAL A 1 92 ? -2.106 -15.603 -11.995 1.00 96.25 92 VAL A N 1
ATOM 749 C CA . VAL A 1 92 ? -1.357 -14.560 -12.700 1.00 96.25 92 VAL A CA 1
ATOM 750 C C . VAL A 1 92 ? -0.433 -15.202 -13.730 1.00 96.25 92 VAL A C 1
ATOM 752 O O . VAL A 1 92 ? 0.607 -15.783 -13.409 1.00 96.25 92 VAL A O 1
ATOM 755 N N . SER A 1 93 ? -0.799 -15.053 -15.003 1.00 96.50 93 SER A N 1
ATOM 756 C CA . SER A 1 93 ? -0.018 -15.556 -16.134 1.00 96.50 93 SER A CA 1
ATOM 757 C C . SER A 1 93 ? 1.374 -14.920 -16.215 1.00 96.50 93 SER A C 1
ATOM 759 O O . SER A 1 93 ? 1.570 -13.747 -15.869 1.00 96.50 93 SER A O 1
ATOM 761 N N . ARG A 1 94 ? 2.349 -15.697 -16.708 1.00 97.00 94 ARG A N 1
ATOM 762 C CA . ARG A 1 94 ? 3.725 -15.235 -16.959 1.00 97.00 94 ARG A CA 1
ATOM 763 C C . ARG A 1 94 ? 3.749 -14.056 -17.930 1.00 97.00 94 ARG A C 1
ATOM 765 O O . ARG A 1 94 ? 2.884 -13.931 -18.792 1.00 97.00 94 ARG A O 1
ATOM 772 N N . ARG A 1 95 ? 4.774 -13.209 -17.799 1.00 97.38 95 ARG A N 1
ATOM 773 C CA . ARG A 1 95 ? 4.980 -12.061 -18.689 1.00 97.38 95 ARG A CA 1
ATOM 774 C C . ARG A 1 95 ? 5.095 -12.508 -20.146 1.00 97.38 95 ARG A C 1
ATOM 776 O O . ARG A 1 95 ? 5.925 -13.363 -20.461 1.00 97.38 95 ARG A O 1
ATOM 783 N N . SER A 1 96 ? 4.324 -11.887 -21.036 1.00 96.50 96 SER A N 1
ATOM 784 C CA . SER A 1 96 ? 4.444 -12.130 -22.480 1.00 96.50 96 SER A CA 1
ATOM 785 C C . SER A 1 96 ? 5.624 -11.359 -23.094 1.00 96.50 96 SER A C 1
ATOM 787 O O . SER A 1 96 ? 6.158 -10.428 -22.496 1.00 96.50 96 SER A O 1
ATOM 789 N N . ARG A 1 97 ? 6.042 -11.702 -24.321 1.00 94.62 97 ARG A N 1
ATOM 790 C CA . ARG A 1 97 ? 7.109 -10.958 -25.027 1.00 94.62 97 ARG A CA 1
ATOM 791 C C . ARG A 1 97 ? 6.705 -9.530 -25.418 1.00 94.62 97 ARG A C 1
ATOM 793 O O . ARG A 1 97 ? 7.581 -8.693 -25.589 1.00 94.62 97 ARG A O 1
ATOM 800 N N . LYS A 1 98 ? 5.402 -9.272 -25.571 1.00 95.94 98 LYS A N 1
ATOM 801 C CA . LYS A 1 98 ? 4.845 -7.960 -25.945 1.00 95.94 98 LYS A CA 1
ATOM 802 C C . LYS A 1 98 ? 4.597 -7.059 -24.729 1.00 95.94 98 LYS A C 1
ATOM 804 O O . LYS A 1 98 ? 4.394 -5.864 -24.886 1.00 95.94 98 LYS A O 1
ATOM 809 N N . GLU A 1 99 ? 4.600 -7.631 -23.526 1.00 97.25 99 GLU A N 1
ATOM 810 C CA . GLU A 1 99 ? 4.332 -6.928 -22.274 1.00 97.25 99 GLU A CA 1
ATOM 811 C C . GLU A 1 99 ? 5.636 -6.379 -21.686 1.00 97.25 99 GLU A C 1
ATOM 813 O O . GLU A 1 99 ? 6.594 -7.117 -21.424 1.00 97.25 99 GLU A O 1
ATOM 818 N N . SER A 1 100 ? 5.676 -5.069 -21.445 1.00 97.50 100 SER A N 1
ATOM 819 C CA . SER A 1 100 ? 6.819 -4.448 -20.780 1.00 97.50 100 SER A CA 1
ATOM 820 C C . SER A 1 100 ? 6.965 -4.952 -19.341 1.00 97.50 100 SER A C 1
ATOM 822 O O . SER A 1 100 ? 6.017 -5.407 -18.698 1.00 97.50 100 SER A O 1
ATOM 824 N N . SER A 1 101 ? 8.172 -4.832 -18.780 1.00 97.31 101 SER A N 1
ATOM 825 C CA . S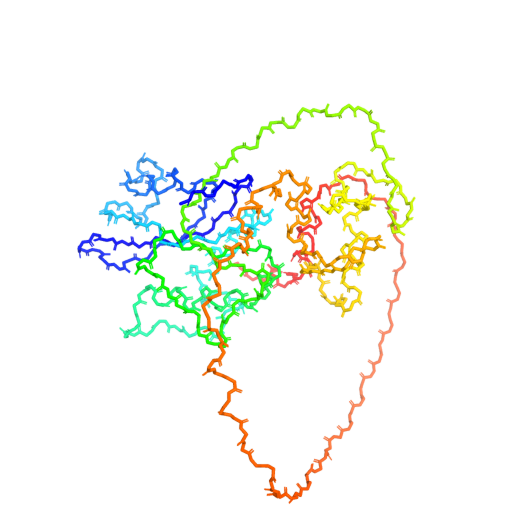ER A 1 101 ? 8.382 -5.188 -17.374 1.00 97.31 101 SER A CA 1
ATOM 826 C C . SER A 1 101 ? 7.520 -4.339 -16.434 1.00 97.31 101 SER A C 1
ATOM 828 O O . SER A 1 101 ? 7.082 -4.857 -15.412 1.00 97.31 101 SER A O 1
ATOM 830 N N . LEU A 1 102 ? 7.266 -3.072 -16.771 1.00 98.00 102 LEU A N 1
ATOM 831 C CA . LEU A 1 102 ? 6.404 -2.180 -15.995 1.00 98.00 102 LEU A CA 1
ATOM 832 C C . LEU A 1 102 ? 4.950 -2.678 -15.984 1.00 98.00 102 LEU A C 1
ATOM 834 O O . LEU A 1 102 ? 4.399 -2.903 -14.908 1.00 98.00 102 LEU A O 1
ATOM 838 N N . GLN A 1 103 ? 4.377 -2.939 -17.165 1.00 98.00 103 GLN A N 1
ATOM 839 C CA . GLN A 1 103 ? 3.007 -3.456 -17.312 1.00 98.00 103 GLN A CA 1
ATOM 840 C C . GLN A 1 103 ? 2.812 -4.778 -16.564 1.00 98.00 103 GLN A C 1
ATOM 842 O O . GLN A 1 103 ? 1.835 -4.936 -15.837 1.00 98.00 103 GLN A O 1
ATOM 847 N N . PHE A 1 104 ? 3.783 -5.691 -16.660 1.00 98.31 104 PHE A N 1
ATOM 848 C CA . PHE A 1 104 ? 3.728 -6.963 -15.942 1.00 98.31 104 PHE A CA 1
ATOM 849 C C . PHE A 1 104 ? 3.635 -6.782 -14.427 1.00 98.31 104 PHE A C 1
ATOM 851 O O . PHE A 1 104 ? 2.758 -7.353 -13.783 1.00 98.31 104 PHE A O 1
ATOM 858 N N . HIS A 1 105 ? 4.525 -5.977 -13.840 1.00 98.56 105 HIS A N 1
ATOM 859 C CA . HIS A 1 105 ? 4.529 -5.794 -12.388 1.00 98.56 105 HIS A CA 1
ATOM 860 C C . HIS A 1 105 ? 3.316 -4.984 -11.915 1.00 98.56 105 HIS A C 1
ATOM 862 O O . HIS A 1 105 ? 2.850 -5.220 -10.801 1.00 98.56 105 HIS A O 1
ATOM 868 N N . TRP A 1 106 ? 2.775 -4.090 -12.748 1.00 98.25 106 TRP A N 1
ATOM 869 C CA . TRP A 1 106 ? 1.491 -3.442 -12.482 1.00 98.25 106 TRP A CA 1
ATOM 870 C C . TRP A 1 106 ? 0.347 -4.451 -12.436 1.00 98.25 106 TRP A C 1
ATOM 872 O O . TRP A 1 106 ? -0.336 -4.557 -11.424 1.00 98.25 106 TRP A O 1
ATOM 882 N N . ARG A 1 107 ? 0.218 -5.301 -13.457 1.00 97.88 107 ARG A N 1
ATOM 883 C CA . ARG A 1 107 ? -0.789 -6.368 -13.482 1.00 97.88 107 ARG A CA 1
ATOM 884 C C . ARG A 1 107 ? -0.686 -7.298 -12.271 1.00 97.88 107 ARG A C 1
ATOM 886 O O . ARG A 1 107 ? -1.712 -7.686 -11.709 1.00 97.88 107 ARG A O 1
ATOM 893 N N . VAL A 1 108 ? 0.532 -7.646 -11.847 1.00 98.44 108 VAL A N 1
ATOM 894 C CA . VAL A 1 108 ? 0.762 -8.449 -10.634 1.00 98.44 108 VAL A CA 1
ATOM 895 C C . VAL A 1 108 ? 0.217 -7.730 -9.399 1.00 98.44 108 VAL A C 1
ATOM 897 O O . VAL A 1 108 ? -0.581 -8.319 -8.672 1.00 98.44 108 VAL A O 1
ATOM 900 N N . VAL A 1 109 ? 0.588 -6.465 -9.169 1.00 98.44 109 VAL A N 1
ATOM 901 C CA . VAL A 1 109 ? 0.135 -5.742 -7.970 1.00 98.44 109 VAL A CA 1
ATOM 902 C C . VAL A 1 109 ? -1.373 -5.484 -7.986 1.00 98.44 109 VAL A C 1
ATOM 904 O O . VAL A 1 109 ? -2.014 -5.623 -6.947 1.00 98.44 109 VAL A O 1
ATOM 907 N N . SER A 1 110 ? -1.972 -5.220 -9.151 1.00 98.25 110 SER A N 1
ATOM 908 C CA . SER A 1 110 ? -3.428 -5.084 -9.283 1.00 98.25 110 SER A CA 1
ATOM 909 C C . SER A 1 110 ? -4.170 -6.357 -8.870 1.00 98.25 110 SER A C 1
ATOM 911 O O . SER A 1 110 ? -5.209 -6.283 -8.220 1.00 98.25 110 SER A O 1
ATOM 913 N N . ASN A 1 111 ? -3.607 -7.535 -9.160 1.00 98.19 111 ASN A N 1
ATOM 914 C CA . ASN A 1 111 ? -4.137 -8.802 -8.649 1.00 98.19 111 ASN A CA 1
ATOM 915 C C . ASN A 1 111 ? -3.898 -8.965 -7.142 1.00 98.19 111 ASN A C 1
ATOM 917 O O . ASN A 1 111 ? -4.797 -9.399 -6.422 1.00 98.19 111 ASN A O 1
ATOM 921 N N . MET A 1 112 ? -2.714 -8.596 -6.645 1.00 98.19 112 MET A N 1
ATOM 922 C CA . MET A 1 112 ? -2.390 -8.685 -5.217 1.00 98.19 112 MET A CA 1
ATOM 923 C C . MET A 1 112 ? -3.361 -7.880 -4.348 1.00 98.19 112 MET A C 1
ATOM 925 O O . MET A 1 112 ? -3.815 -8.376 -3.322 1.00 98.19 112 MET A O 1
ATOM 929 N N . LEU A 1 113 ? -3.746 -6.673 -4.764 1.00 97.81 113 LEU A N 1
ATOM 930 C CA . LEU A 1 113 ? -4.658 -5.818 -3.993 1.00 97.81 113 LEU A CA 1
ATOM 931 C C . LEU A 1 113 ? -6.077 -6.395 -3.843 1.00 97.81 113 LEU A C 1
ATOM 933 O O . LEU A 1 113 ? -6.841 -5.911 -3.011 1.00 97.81 113 LEU A O 1
ATOM 937 N N . ARG A 1 114 ? -6.430 -7.437 -4.607 1.00 96.25 114 ARG A N 1
ATOM 938 C CA . ARG A 1 114 ? -7.744 -8.100 -4.556 1.00 96.25 114 ARG A CA 1
ATOM 939 C C . ARG A 1 114 ? -7.746 -9.433 -3.811 1.00 96.25 114 ARG A C 1
ATOM 941 O O . ARG A 1 114 ? -8.824 -9.960 -3.545 1.00 96.25 114 ARG A O 1
ATOM 948 N N . VAL A 1 115 ? -6.583 -9.959 -3.421 1.00 94.38 115 VAL A N 1
ATOM 949 C CA . VAL A 1 115 ? -6.477 -11.255 -2.729 1.00 94.38 115 VAL A CA 1
ATOM 950 C C . VAL A 1 115 ? -6.073 -11.100 -1.262 1.00 94.38 115 VAL A C 1
ATOM 952 O O . VAL A 1 115 ? -5.337 -10.188 -0.878 1.00 94.38 115 VAL A O 1
ATOM 955 N N . ALA A 1 116 ? -6.553 -12.016 -0.421 1.00 92.12 116 ALA A N 1
ATOM 956 C CA . ALA A 1 116 ? -6.216 -12.038 0.997 1.00 92.12 116 ALA A CA 1
ATOM 957 C C . ALA A 1 116 ? -4.729 -12.393 1.222 1.00 92.12 116 ALA A C 1
ATOM 959 O O . ALA A 1 116 ? -4.184 -13.244 0.515 1.00 92.12 116 ALA A O 1
ATOM 960 N N . PRO A 1 117 ? -4.060 -11.815 2.237 1.00 91.88 117 PRO A N 1
ATOM 961 C CA . PRO A 1 117 ? -4.627 -10.903 3.236 1.00 91.88 117 PRO A CA 1
ATOM 962 C C . PRO A 1 117 ? -4.629 -9.428 2.799 1.00 91.88 117 PRO A C 1
ATOM 964 O O . PRO A 1 117 ? -5.140 -8.581 3.524 1.00 91.88 117 PRO A O 1
ATOM 967 N N . TRP A 1 118 ? -4.029 -9.099 1.652 1.00 95.62 118 TRP A N 1
ATOM 968 C CA . TRP A 1 118 ? -3.710 -7.721 1.269 1.00 95.62 118 TRP A CA 1
ATOM 969 C C . TRP A 1 118 ? -4.942 -6.860 0.996 1.00 95.62 118 TRP A C 1
ATOM 971 O O . TRP A 1 118 ? -4.929 -5.676 1.311 1.00 95.62 118 TRP A O 1
ATOM 981 N N . ASN A 1 119 ? -6.015 -7.467 0.495 1.00 95.56 119 ASN A N 1
ATOM 982 C CA . ASN A 1 119 ? -7.286 -6.805 0.204 1.00 95.56 119 ASN A CA 1
ATOM 983 C C . ASN A 1 119 ? -8.078 -6.324 1.432 1.00 95.56 119 ASN A C 1
ATOM 985 O O . ASN A 1 119 ? -9.150 -5.761 1.249 1.00 95.56 119 ASN A O 1
ATOM 989 N N . ARG A 1 120 ? -7.608 -6.575 2.661 1.00 94.88 120 ARG A N 1
ATOM 990 C CA . ARG A 1 120 ? -8.200 -6.040 3.905 1.00 94.88 120 ARG A CA 1
ATOM 991 C C . ARG A 1 120 ? -7.198 -5.232 4.731 1.00 94.88 120 ARG A C 1
ATOM 993 O O . ARG A 1 120 ? -7.500 -4.819 5.849 1.00 94.88 120 ARG A O 1
ATOM 1000 N N . LEU A 1 121 ? -5.983 -5.043 4.216 1.00 94.19 121 LEU A N 1
ATOM 1001 C CA . LEU A 1 121 ? -4.989 -4.191 4.854 1.00 94.19 121 LEU A CA 1
ATOM 1002 C C . LEU A 1 121 ? -5.286 -2.721 4.520 1.00 94.19 121 LEU A C 1
ATOM 1004 O O . LEU A 1 121 ? -5.702 -2.428 3.401 1.00 94.19 121 LEU A O 1
ATOM 1008 N N . PRO A 1 122 ? -5.012 -1.778 5.439 1.00 92.81 122 PRO A N 1
ATOM 1009 C CA . PRO A 1 122 ? -5.271 -0.354 5.233 1.00 92.81 122 PRO A CA 1
ATOM 1010 C C . PRO A 1 122 ? -4.190 0.302 4.358 1.00 92.81 122 PRO A C 1
ATOM 1012 O O . PRO A 1 122 ? -3.563 1.290 4.748 1.00 92.81 122 PRO A O 1
ATOM 1015 N N . LEU A 1 123 ? -3.943 -0.295 3.193 1.00 94.81 123 LEU A N 1
ATOM 1016 C CA . LEU A 1 123 ? -2.906 0.111 2.260 1.00 94.81 123 LEU A CA 1
ATOM 1017 C C . LEU A 1 123 ? -3.305 1.387 1.523 1.00 94.81 123 LEU A C 1
ATOM 1019 O O . LEU A 1 123 ? -4.475 1.715 1.377 1.00 94.81 123 LEU A O 1
ATOM 1023 N N . THR A 1 124 ? -2.313 2.095 1.007 1.00 95.31 124 THR A N 1
ATOM 1024 C CA . THR A 1 124 ? -2.483 3.180 0.040 1.00 95.31 124 THR A CA 1
ATOM 1025 C C . THR A 1 124 ? -1.571 2.908 -1.140 1.00 95.31 124 THR A C 1
ATOM 1027 O O . THR A 1 124 ? -0.379 2.660 -0.945 1.00 95.31 124 THR A O 1
ATOM 1030 N N . VAL A 1 125 ? -2.108 2.979 -2.356 1.00 97.62 125 VAL A N 1
ATOM 1031 C CA . VAL A 1 125 ? -1.340 2.867 -3.601 1.00 97.62 125 VAL A CA 1
ATOM 1032 C C . VAL A 1 125 ? -0.944 4.270 -4.032 1.00 97.62 125 VAL A C 1
ATOM 1034 O O . VAL A 1 125 ? -1.806 5.060 -4.399 1.00 97.62 125 VAL A O 1
ATOM 1037 N N . ARG A 1 126 ? 0.343 4.619 -3.964 1.00 97.31 126 ARG A N 1
ATOM 1038 C CA . ARG A 1 126 ? 0.803 5.991 -4.213 1.00 97.31 126 ARG A CA 1
ATOM 1039 C C . ARG A 1 126 ? 1.737 6.079 -5.413 1.00 97.31 126 ARG A C 1
ATOM 1041 O O . ARG A 1 126 ? 2.865 5.588 -5.361 1.00 97.31 126 ARG A O 1
ATOM 1048 N N . TRP A 1 127 ? 1.296 6.771 -6.457 1.00 97.81 127 TRP A N 1
ATOM 1049 C CA . TRP A 1 127 ? 2.135 7.142 -7.595 1.00 97.81 127 TRP A CA 1
ATOM 1050 C C . TRP A 1 127 ? 2.998 8.353 -7.234 1.00 97.81 127 TRP A C 1
ATOM 1052 O O . TRP A 1 127 ? 2.489 9.446 -6.980 1.00 97.81 127 TRP A O 1
ATOM 1062 N N . LEU A 1 128 ? 4.315 8.161 -7.212 1.00 97.00 128 LEU A N 1
ATOM 1063 C CA . LEU A 1 128 ? 5.281 9.230 -6.931 1.00 97.00 128 LEU A CA 1
ATOM 1064 C C . LEU A 1 128 ? 5.623 10.035 -8.191 1.00 97.00 128 LEU A C 1
ATOM 1066 O O . LEU A 1 128 ? 6.028 11.190 -8.091 1.00 97.00 128 LEU A O 1
ATOM 1070 N N . LYS A 1 129 ? 5.442 9.415 -9.362 1.00 96.75 129 LYS A N 1
ATOM 1071 C CA . LYS A 1 129 ? 5.694 9.973 -10.691 1.00 96.75 129 LYS A CA 1
ATOM 1072 C C . LYS A 1 129 ? 4.469 9.722 -11.570 1.00 96.75 129 LYS A C 1
ATOM 1074 O O . LYS A 1 129 ? 4.173 8.575 -11.906 1.00 96.75 129 LYS A O 1
ATOM 1079 N N . GLN A 1 130 ? 3.707 10.777 -11.853 1.00 93.75 130 GLN A N 1
ATOM 1080 C CA . GLN A 1 130 ? 2.400 10.693 -12.519 1.00 93.75 130 GLN A CA 1
ATOM 1081 C C . GLN A 1 130 ? 2.515 10.234 -13.974 1.00 93.75 130 GLN A C 1
ATOM 1083 O O . GLN A 1 130 ? 1.617 9.566 -14.476 1.00 93.75 130 GLN A O 1
ATOM 1088 N N . GLU A 1 131 ? 3.641 10.519 -14.619 1.00 95.69 131 GLU A N 1
ATOM 1089 C CA . GLU A 1 131 ? 3.955 10.122 -15.987 1.00 95.69 131 GLU A CA 1
ATOM 1090 C C . GLU A 1 131 ? 4.047 8.595 -16.184 1.00 95.69 131 GLU A C 1
ATOM 1092 O O . GLU A 1 131 ? 3.947 8.120 -17.311 1.00 95.69 131 GLU A O 1
ATOM 1097 N N . TYR A 1 132 ? 4.184 7.814 -15.103 1.00 96.69 132 TYR A N 1
ATOM 1098 C CA . TYR A 1 132 ? 4.163 6.343 -15.140 1.00 96.69 132 TYR A CA 1
ATOM 1099 C C . TYR A 1 132 ? 2.828 5.739 -14.690 1.00 96.69 132 TYR A C 1
ATOM 1101 O O . TYR A 1 132 ? 2.726 4.511 -14.598 1.00 96.69 132 TYR A O 1
ATOM 1109 N N . ARG A 1 133 ? 1.827 6.571 -14.368 1.00 96.31 133 ARG A N 1
ATOM 1110 C CA . ARG A 1 133 ? 0.518 6.102 -13.911 1.00 96.31 133 ARG A CA 1
ATOM 1111 C C . ARG A 1 133 ? -0.069 5.147 -14.946 1.00 96.31 133 ARG A C 1
ATOM 1113 O O . ARG A 1 133 ? -0.144 5.454 -16.131 1.00 96.31 133 ARG A O 1
ATOM 1120 N N . MET A 1 134 ? -0.550 4.017 -14.453 1.00 96.88 134 MET A N 1
ATOM 1121 C CA . MET A 1 134 ? -1.418 3.115 -15.196 1.00 96.88 134 MET A CA 1
ATOM 1122 C C . MET A 1 134 ? -2.739 3.004 -14.451 1.00 96.88 134 MET A C 1
ATOM 1124 O O . MET A 1 134 ? -2.758 2.957 -13.218 1.00 96.88 134 MET A O 1
ATOM 1128 N N . ASP A 1 135 ? -3.836 2.981 -15.196 1.00 95.56 135 ASP A N 1
ATOM 1129 C CA . ASP A 1 135 ? -5.150 2.753 -14.617 1.00 95.56 135 ASP A CA 1
ATOM 1130 C C . ASP A 1 135 ? -5.355 1.262 -14.325 1.00 95.56 135 ASP A C 1
ATOM 1132 O O . ASP A 1 135 ? -4.692 0.378 -14.880 1.00 95.56 135 ASP A O 1
ATOM 1136 N N . PHE A 1 136 ? -6.244 0.984 -13.378 1.00 95.38 136 PHE A N 1
ATOM 1137 C CA . PHE A 1 136 ? -6.682 -0.376 -13.108 1.00 95.38 136 PHE A CA 1
ATOM 1138 C C . PHE A 1 136 ? -7.687 -0.802 -14.172 1.00 95.38 136 PHE A C 1
ATOM 1140 O O . PHE A 1 136 ? -8.613 -0.055 -14.492 1.00 95.38 136 PHE A O 1
ATOM 1147 N N . GLU A 1 137 ? -7.554 -2.038 -14.648 1.00 93.69 137 GLU A N 1
ATOM 1148 C CA . GLU A 1 137 ? -8.632 -2.687 -15.391 1.00 93.69 137 GLU A CA 1
ATOM 1149 C C . GLU A 1 137 ? -9.924 -2.658 -14.557 1.00 93.69 137 GLU A C 1
ATOM 1151 O O . GLU A 1 137 ? -9.850 -2.803 -13.330 1.00 93.69 137 GLU A O 1
ATOM 1156 N N . PRO A 1 138 ? -11.115 -2.524 -15.168 1.00 93.50 138 PRO A N 1
ATOM 1157 C CA . PRO A 1 138 ? -12.379 -2.463 -14.428 1.00 93.50 138 PRO A CA 1
ATOM 1158 C C . PRO A 1 138 ? -12.572 -3.639 -13.461 1.00 93.50 138 PRO A C 1
ATOM 1160 O O . PRO A 1 138 ? -13.038 -3.468 -12.337 1.00 93.50 138 PRO A O 1
ATOM 1163 N N . SER A 1 139 ? -12.139 -4.836 -13.864 1.00 92.31 139 SER A N 1
ATOM 1164 C CA . SER A 1 139 ? -12.198 -6.043 -13.038 1.00 92.31 139 SER A CA 1
ATOM 1165 C C . SER A 1 139 ? -11.088 -6.129 -11.988 1.00 92.31 139 SER A C 1
ATOM 1167 O O . SER A 1 139 ? -11.135 -7.015 -11.143 1.00 92.31 139 SER A O 1
ATOM 1169 N N . LEU A 1 140 ? -10.084 -5.253 -12.009 1.00 95.06 140 LEU A N 1
ATOM 1170 C CA . LEU A 1 140 ? -8.943 -5.262 -11.089 1.00 95.06 140 LEU A CA 1
ATOM 1171 C C . LEU A 1 140 ? -8.884 -4.027 -10.182 1.00 95.06 140 LEU A C 1
ATOM 1173 O O . LEU A 1 140 ? -7.852 -3.784 -9.559 1.00 95.06 140 LEU A O 1
ATOM 1177 N N . GLN A 1 141 ? -9.982 -3.276 -10.073 1.00 95.94 141 GLN A N 1
ATOM 1178 C CA . GLN A 1 141 ? -10.073 -2.151 -9.145 1.00 95.94 141 GLN A CA 1
ATOM 1179 C C . GLN A 1 141 ? -9.789 -2.611 -7.702 1.00 95.94 141 GLN A C 1
ATOM 1181 O O . GLN A 1 141 ? -10.309 -3.653 -7.273 1.00 95.94 141 GLN A O 1
ATOM 1186 N N . PRO A 1 142 ? -8.952 -1.874 -6.947 1.00 95.75 142 PRO A N 1
ATOM 1187 C CA . PRO A 1 142 ? -8.712 -2.185 -5.548 1.00 95.75 142 PRO A CA 1
ATOM 1188 C C . PRO A 1 142 ? -9.989 -1.954 -4.718 1.00 95.75 142 PRO A C 1
ATOM 1190 O O . PRO A 1 142 ? -10.849 -1.162 -5.108 1.00 95.75 142 PRO A O 1
ATOM 1193 N N . PRO A 1 143 ? -10.127 -2.620 -3.558 1.00 95.88 143 PRO A N 1
ATOM 1194 C CA . PRO A 1 143 ? -11.172 -2.299 -2.590 1.00 95.88 143 PRO A CA 1
ATOM 1195 C C . PRO A 1 143 ? -11.205 -0.802 -2.244 1.00 95.88 143 PRO A C 1
ATOM 1197 O O . PRO A 1 143 ? -10.155 -0.181 -2.104 1.00 95.88 143 PRO A O 1
ATOM 1200 N N . LEU A 1 144 ? -12.399 -0.241 -2.021 1.00 93.81 144 LEU A N 1
ATOM 1201 C CA . LEU A 1 144 ? -12.598 1.208 -1.825 1.00 93.81 144 LEU A CA 1
ATOM 1202 C C . LEU A 1 144 ? -11.788 1.812 -0.665 1.00 93.81 144 LEU A C 1
ATOM 1204 O O . LEU A 1 144 ? -11.408 2.977 -0.713 1.00 93.81 144 LEU A O 1
ATOM 1208 N N . HIS A 1 145 ? -11.492 1.024 0.371 1.00 93.88 145 HIS A N 1
ATOM 1209 C CA . HIS A 1 145 ? -10.686 1.464 1.513 1.00 93.88 145 HIS A CA 1
ATOM 1210 C C . HIS A 1 145 ? -9.178 1.548 1.219 1.00 93.88 145 HIS A C 1
ATOM 1212 O O . HIS A 1 145 ? -8.424 1.984 2.092 1.00 93.88 145 HIS A O 1
ATOM 1218 N N . ILE A 1 146 ? -8.730 1.105 0.038 1.00 95.50 146 ILE A N 1
ATOM 1219 C CA . ILE A 1 146 ? -7.351 1.216 -0.443 1.00 95.50 146 ILE A CA 1
ATOM 1220 C C . ILE A 1 146 ? -7.295 2.386 -1.437 1.00 95.50 146 ILE A C 1
ATOM 1222 O O . ILE A 1 146 ? -7.506 2.188 -2.637 1.00 95.50 146 ILE A O 1
ATOM 1226 N N . PRO A 1 147 ? -7.026 3.620 -0.976 1.00 94.44 147 PRO A N 1
ATOM 1227 C CA . PRO A 1 147 ? -7.014 4.778 -1.854 1.00 94.44 147 PRO A CA 1
ATOM 1228 C C . PRO A 1 147 ? -5.832 4.755 -2.827 1.00 94.44 147 PRO A C 1
ATOM 1230 O O . PRO A 1 147 ? -4.728 4.291 -2.509 1.00 94.44 147 PRO A O 1
ATOM 1233 N N . ILE A 1 148 ? -6.065 5.346 -3.999 1.00 95.38 148 ILE A N 1
ATOM 1234 C CA . ILE A 1 148 ? -5.031 5.695 -4.971 1.00 95.38 148 ILE A CA 1
ATOM 1235 C C . ILE A 1 148 ? -4.640 7.152 -4.719 1.00 95.38 148 ILE A C 1
ATOM 1237 O O . ILE A 1 148 ? -5.472 8.050 -4.812 1.00 95.38 148 ILE A O 1
ATOM 1241 N N . ALA A 1 149 ? -3.375 7.385 -4.390 1.00 94.69 149 ALA A N 1
ATOM 1242 C CA . ALA A 1 149 ? -2.835 8.698 -4.063 1.00 94.69 149 ALA A CA 1
ATOM 1243 C C . ALA A 1 149 ? -1.699 9.094 -5.014 1.00 94.69 149 ALA A C 1
ATOM 1245 O O . ALA A 1 149 ? -1.091 8.255 -5.683 1.00 94.69 149 ALA A O 1
ATOM 1246 N N . PHE A 1 150 ? -1.374 10.385 -5.033 1.00 94.62 150 PHE A N 1
ATOM 1247 C CA . PHE A 1 150 ? -0.341 10.952 -5.898 1.00 94.62 150 PHE A CA 1
ATOM 1248 C C . PHE A 1 150 ? 0.613 11.852 -5.116 1.00 94.62 150 PHE A C 1
ATOM 1250 O O . PHE A 1 150 ? 0.238 12.438 -4.098 1.00 94.62 150 PHE A O 1
ATOM 1257 N N . GLY A 1 151 ? 1.843 11.974 -5.611 1.00 93.81 151 GLY A N 1
ATOM 1258 C CA . GLY A 1 151 ? 2.870 12.844 -5.042 1.00 93.81 151 GLY A CA 1
ATOM 1259 C C . GLY A 1 151 ? 3.711 12.167 -3.963 1.00 93.81 151 GLY A C 1
ATOM 1260 O O . GLY A 1 151 ? 3.420 11.050 -3.529 1.00 93.81 151 GLY A O 1
ATOM 1261 N N . SER A 1 152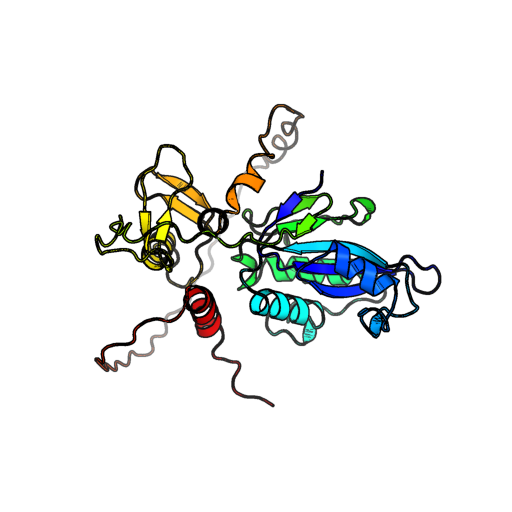 ? 4.778 12.854 -3.557 1.00 91.56 152 SER A N 1
ATOM 1262 C CA . SER A 1 152 ? 5.814 12.336 -2.662 1.00 91.56 152 SER A CA 1
ATOM 1263 C C . SER A 1 152 ? 5.285 11.932 -1.285 1.00 91.56 152 SER A C 1
ATOM 1265 O O . SER A 1 152 ? 4.316 12.495 -0.777 1.00 91.56 152 SER A O 1
ATOM 1267 N N . VAL A 1 153 ? 5.972 10.977 -0.657 1.00 90.25 153 VAL A N 1
ATOM 1268 C CA . VAL A 1 153 ? 5.719 10.559 0.725 1.00 90.25 153 VAL A CA 1
ATOM 1269 C C . VAL A 1 153 ? 7.015 10.566 1.523 1.00 90.25 153 VAL A C 1
ATOM 1271 O O . VAL A 1 153 ? 8.050 10.094 1.041 1.00 90.25 153 VAL A O 1
ATOM 1274 N N . ARG A 1 154 ? 6.948 11.086 2.747 1.00 89.06 154 ARG A N 1
ATOM 1275 C CA . ARG A 1 154 ? 8.071 11.165 3.678 1.00 89.06 154 ARG A CA 1
ATOM 1276 C C . ARG A 1 154 ? 7.764 10.371 4.937 1.00 89.06 154 ARG A C 1
ATOM 1278 O O . ARG A 1 154 ? 6.701 10.498 5.531 1.00 89.06 154 ARG A O 1
ATOM 1285 N N . ALA A 1 155 ? 8.728 9.557 5.354 1.00 87.50 155 ALA A N 1
ATOM 1286 C CA . ALA A 1 155 ? 8.644 8.852 6.622 1.00 87.50 155 ALA A CA 1
ATOM 1287 C C . ALA A 1 155 ? 9.047 9.791 7.763 1.00 87.50 155 ALA A C 1
ATOM 1289 O O . ALA A 1 155 ? 10.188 10.264 7.796 1.00 87.50 155 ALA A O 1
ATOM 1290 N N . LYS A 1 156 ? 8.140 10.019 8.712 1.00 82.69 156 LYS A N 1
ATOM 1291 C CA . LYS A 1 156 ? 8.415 10.780 9.931 1.00 82.69 156 LYS A CA 1
ATOM 1292 C C . LYS A 1 156 ? 8.820 9.825 11.050 1.00 82.69 156 LYS A C 1
ATOM 1294 O O . LYS A 1 156 ? 8.205 8.774 11.255 1.00 82.69 156 LYS A O 1
ATOM 1299 N N . LYS A 1 157 ? 9.901 10.154 11.759 1.00 70.44 157 LYS A N 1
ATOM 1300 C CA . LYS A 1 157 ? 10.281 9.408 12.963 1.00 70.44 157 LYS A CA 1
ATOM 1301 C C . LYS A 1 157 ? 9.282 9.753 14.057 1.00 70.44 157 LYS A C 1
ATOM 1303 O O . LYS A 1 157 ? 9.065 10.928 14.327 1.00 70.44 157 LYS A O 1
ATOM 1308 N N . LYS A 1 158 ? 8.722 8.728 14.694 1.00 67.31 158 LYS A N 1
ATOM 1309 C CA . LYS A 1 158 ? 7.871 8.915 15.862 1.00 67.31 158 LYS A CA 1
ATOM 1310 C C . LYS A 1 158 ? 8.703 9.569 16.967 1.00 67.31 158 LYS A C 1
ATOM 1312 O O . LYS A 1 158 ? 9.748 9.027 17.335 1.00 67.31 158 LYS A O 1
ATOM 1317 N N . LEU A 1 159 ? 8.270 10.723 17.467 1.00 59.56 159 LEU A N 1
ATOM 1318 C CA . LEU A 1 159 ? 8.826 11.266 18.705 1.00 59.56 159 LEU A CA 1
ATOM 1319 C C . LEU A 1 159 ? 8.445 10.308 19.845 1.00 59.56 159 LEU A C 1
ATOM 1321 O O . LEU A 1 159 ? 7.327 9.782 19.829 1.00 59.56 159 LEU A O 1
ATOM 1325 N N . PRO A 1 160 ? 9.344 10.021 20.805 1.00 54.91 160 PRO A N 1
ATOM 1326 C CA . PRO A 1 160 ? 8.983 9.237 21.975 1.00 54.91 160 PRO A CA 1
ATOM 1327 C C . PRO A 1 160 ? 7.754 9.879 22.610 1.00 54.91 160 PRO A C 1
ATOM 1329 O O . PRO A 1 160 ? 7.785 11.057 22.963 1.00 54.91 160 PRO A O 1
ATOM 1332 N N . LEU A 1 161 ? 6.659 9.123 22.694 1.00 52.19 161 LEU A N 1
ATOM 1333 C CA . LEU A 1 161 ? 5.490 9.570 23.428 1.00 52.19 161 LEU A CA 1
ATOM 1334 C C . LEU A 1 161 ? 5.975 9.751 24.868 1.00 52.19 161 LEU A C 1
ATOM 1336 O O . LEU A 1 161 ? 6.357 8.763 25.500 1.00 52.19 161 LEU A O 1
ATOM 1340 N N . GLN A 1 162 ? 6.048 10.997 25.346 1.00 42.25 162 GLN A N 1
ATOM 1341 C CA . GLN A 1 162 ? 6.260 11.253 26.765 1.00 42.25 162 GLN A CA 1
ATOM 1342 C C . GLN A 1 162 ? 5.213 10.420 27.495 1.00 42.25 162 GLN A C 1
ATOM 1344 O O . GLN A 1 162 ? 4.045 10.421 27.100 1.00 42.25 162 GLN A O 1
ATOM 1349 N N . SER A 1 163 ? 5.661 9.623 28.460 1.00 39.47 163 SER A N 1
ATOM 1350 C CA . SER A 1 163 ? 4.813 8.793 29.301 1.00 39.47 163 SER A CA 1
ATOM 1351 C C . SER A 1 163 ? 3.755 9.686 29.941 1.00 39.47 163 SER A C 1
ATOM 1353 O O . SER A 1 163 ? 4.004 10.309 30.971 1.00 39.47 163 SER A O 1
ATOM 1355 N N . ALA A 1 164 ? 2.597 9.797 29.289 1.00 41.09 164 ALA A N 1
ATOM 1356 C CA . ALA A 1 164 ? 1.411 10.371 29.885 1.00 41.09 164 ALA A CA 1
ATOM 1357 C C . ALA A 1 164 ? 1.163 9.573 31.164 1.00 41.09 164 ALA A C 1
ATOM 1359 O O . ALA A 1 164 ? 1.205 8.339 31.136 1.00 41.09 164 ALA A O 1
ATOM 1360 N N . GLY A 1 165 ? 1.050 10.311 32.265 1.00 41.00 165 GLY A N 1
ATOM 1361 C CA . GLY A 1 165 ? 1.161 9.816 33.624 1.00 41.00 165 GLY A CA 1
ATOM 1362 C C . GLY A 1 165 ? 0.300 8.601 33.948 1.00 41.00 165 GLY A C 1
ATOM 1363 O O . GLY A 1 165 ? -0.661 8.245 33.264 1.00 41.00 165 GLY A O 1
ATOM 1364 N N . GLU A 1 166 ? 0.704 7.968 35.039 1.00 44.41 166 GLU A N 1
ATOM 1365 C CA . GLU A 1 166 ? -0.009 6.916 35.744 1.00 44.41 166 GLU A CA 1
ATOM 1366 C C . GLU A 1 166 ? -1.534 7.153 35.748 1.00 44.41 166 GLU A C 1
ATOM 1368 O O . GLU A 1 166 ? -2.019 8.172 36.228 1.00 44.41 166 GLU A O 1
ATOM 1373 N N . GLY A 1 167 ? -2.302 6.179 35.240 1.00 51.75 167 GLY A N 1
ATOM 1374 C CA . GLY A 1 167 ? -3.642 5.920 35.776 1.00 51.75 167 GLY A CA 1
ATOM 1375 C C . GLY A 1 167 ? -4.896 6.171 34.928 1.00 51.75 167 GLY A C 1
ATOM 1376 O O . GLY A 1 167 ? -5.974 6.027 35.495 1.00 51.75 167 GLY A O 1
ATOM 1377 N N . ASP A 1 168 ? -4.861 6.458 33.617 1.00 60.00 168 ASP A N 1
ATOM 1378 C CA . ASP A 1 168 ? -6.126 6.531 32.842 1.00 60.00 168 ASP A CA 1
ATOM 1379 C C . ASP A 1 168 ? -6.684 5.128 32.510 1.00 60.00 168 ASP A C 1
ATOM 1381 O O . ASP A 1 168 ? -6.480 4.559 31.430 1.00 60.00 168 ASP A O 1
ATOM 1385 N N . THR A 1 169 ? -7.384 4.531 33.474 1.00 70.88 169 THR A N 1
ATOM 1386 C CA . THR A 1 169 ? -8.108 3.265 33.307 1.00 70.88 169 THR A CA 1
ATOM 1387 C C . THR A 1 169 ? -9.506 3.516 32.737 1.00 70.88 169 THR A C 1
ATOM 1389 O O . THR A 1 169 ? -10.501 3.596 33.449 1.00 70.88 169 THR A O 1
ATOM 1392 N N . SER A 1 170 ? -9.613 3.602 31.409 1.00 86.56 170 SER A N 1
ATOM 1393 C CA . SER A 1 170 ? -10.925 3.709 30.751 1.00 86.56 170 SER A CA 1
ATOM 1394 C C . SER A 1 170 ? -11.673 2.365 30.723 1.00 86.56 170 SER A C 1
ATOM 1396 O O . SER A 1 170 ? -11.060 1.301 30.589 1.00 86.56 170 SER A O 1
ATOM 1398 N N . ARG A 1 171 ? -13.009 2.393 30.809 1.00 93.94 171 ARG A N 1
ATOM 1399 C CA . ARG A 1 171 ? -13.857 1.198 30.646 1.00 93.94 171 ARG A CA 1
ATOM 1400 C C . ARG A 1 171 ? -14.226 0.988 29.182 1.00 93.94 171 ARG A C 1
ATOM 1402 O O . ARG A 1 171 ? -14.570 1.928 28.472 1.00 93.94 171 ARG A O 1
ATOM 1409 N N . CYS A 1 172 ? -14.209 -0.263 28.742 1.00 95.94 172 CYS A N 1
ATOM 1410 C CA . CYS A 1 172 ? -14.593 -0.640 27.392 1.00 95.94 172 CYS A CA 1
ATOM 1411 C C . CYS A 1 172 ? -16.088 -0.412 27.177 1.00 95.94 172 CYS A C 1
ATOM 1413 O O . CYS A 1 172 ? -16.911 -0.957 27.911 1.00 95.94 172 CYS A O 1
ATOM 1415 N N . PHE A 1 173 ? -16.458 0.309 26.123 1.00 96.44 173 PHE A N 1
ATOM 1416 C CA . PHE A 1 173 ? -17.857 0.559 25.785 1.00 96.44 173 PHE A CA 1
ATOM 1417 C C . PHE A 1 173 ? -18.652 -0.737 25.545 1.00 96.44 173 PHE A C 1
ATOM 1419 O O . PHE A 1 173 ? -19.839 -0.793 25.864 1.00 96.44 173 PHE A O 1
ATOM 1426 N N . LEU A 1 174 ? -17.995 -1.787 25.039 1.00 96.81 174 LEU A N 1
ATOM 1427 C CA . LEU A 1 174 ? -18.629 -3.040 24.619 1.00 96.81 174 LEU A CA 1
ATOM 1428 C C . LEU A 1 174 ? -18.722 -4.080 25.744 1.00 96.81 174 LEU A C 1
ATOM 1430 O O . LEU A 1 174 ? -19.816 -4.521 26.069 1.00 96.81 174 LEU A O 1
ATOM 1434 N N . CYS A 1 175 ? -17.598 -4.470 26.356 1.00 96.56 175 CYS A N 1
ATOM 1435 C CA . CYS A 1 175 ? -17.587 -5.507 27.403 1.00 96.56 175 CYS A CA 1
ATOM 1436 C C . CYS A 1 175 ? -17.630 -4.945 28.830 1.00 96.56 175 CYS A C 1
ATOM 1438 O O . CYS A 1 175 ? -17.639 -5.710 29.789 1.00 96.56 175 CYS A O 1
ATOM 1440 N N . LYS A 1 176 ? -17.588 -3.616 28.981 1.00 95.44 176 LYS A N 1
ATOM 1441 C CA . LYS A 1 176 ? -17.542 -2.896 30.263 1.00 95.44 176 LYS A CA 1
ATOM 1442 C C . LYS A 1 176 ? -16.317 -3.186 31.140 1.00 95.44 176 LYS A C 1
ATOM 1444 O O . LYS A 1 176 ? -16.227 -2.593 32.208 1.00 95.44 176 LYS A O 1
ATOM 1449 N N . GLY A 1 177 ? -15.369 -4.022 30.712 1.00 94.75 177 GLY A N 1
ATOM 1450 C CA . GLY A 1 177 ? -14.111 -4.283 31.423 1.00 94.75 177 GLY A CA 1
ATOM 1451 C C . GLY A 1 177 ? -13.101 -3.133 31.321 1.00 94.75 177 GLY A C 1
ATOM 1452 O O . GLY A 1 177 ? -13.235 -2.258 30.466 1.00 94.75 177 GLY A O 1
ATOM 1453 N N . LEU A 1 178 ? -12.076 -3.142 32.178 1.00 94.31 178 LEU A N 1
ATOM 1454 C CA . LEU A 1 178 ? -10.991 -2.152 32.158 1.00 94.31 178 LEU A CA 1
ATOM 1455 C C . LEU A 1 178 ? -10.099 -2.327 30.923 1.00 94.31 178 LEU A C 1
ATOM 1457 O O . LEU A 1 178 ? -9.750 -3.450 30.549 1.00 94.31 178 LEU A O 1
ATOM 1461 N N . VAL A 1 179 ? -9.720 -1.216 30.297 1.00 91.62 179 VAL A N 1
ATOM 1462 C CA . VAL A 1 179 ? -8.917 -1.192 29.070 1.00 91.62 179 VAL A CA 1
ATOM 1463 C C . VAL A 1 179 ? -7.517 -0.684 29.381 1.00 91.62 179 VAL A C 1
ATOM 1465 O O . VAL A 1 179 ? -7.346 0.443 29.839 1.00 91.62 179 VAL A O 1
ATOM 1468 N N . LYS A 1 180 ? -6.502 -1.501 29.083 1.00 89.50 180 LYS A N 1
ATOM 1469 C CA . LYS A 1 180 ? -5.098 -1.072 29.135 1.00 89.50 180 LYS A CA 1
ATOM 1470 C C . LYS A 1 180 ? -4.830 -0.056 28.027 1.00 89.50 180 LYS A C 1
ATOM 1472 O O . LYS A 1 180 ? -5.320 -0.235 26.914 1.00 89.50 180 LYS A O 1
ATOM 1477 N N . VAL A 1 181 ? -3.983 0.943 28.280 1.00 85.75 181 VAL A N 1
ATOM 1478 C CA . VAL A 1 181 ? -3.599 1.965 27.282 1.00 85.75 181 VAL A CA 1
ATOM 1479 C C . VAL A 1 181 ? -3.118 1.329 25.972 1.00 85.75 181 VAL A C 1
ATOM 1481 O O . VAL A 1 181 ? -3.534 1.736 24.889 1.00 85.75 181 VAL A O 1
ATOM 1484 N N . SER A 1 182 ? -2.321 0.259 26.055 1.00 84.12 182 SER A N 1
ATOM 1485 C CA . SER A 1 182 ? -1.840 -0.480 24.883 1.00 84.12 182 SER A CA 1
ATOM 1486 C C . SER A 1 182 ? -2.964 -1.122 24.065 1.00 84.12 182 SER A C 1
ATOM 1488 O O . SER A 1 182 ? -2.840 -1.241 22.853 1.00 84.12 182 SER A O 1
ATOM 1490 N N . GLU A 1 183 ? -4.089 -1.497 24.668 1.00 87.19 183 GLU A N 1
ATOM 1491 C CA . GLU A 1 183 ? -5.224 -2.160 24.011 1.00 87.19 183 GLU A CA 1
ATOM 1492 C C . GLU A 1 183 ? -6.374 -1.200 23.683 1.00 87.19 183 GLU A C 1
ATOM 1494 O O . GLU A 1 183 ? -7.264 -1.569 22.913 1.00 87.19 183 GLU A O 1
ATOM 1499 N N . LYS A 1 184 ? -6.321 0.035 24.198 1.00 91.38 184 LYS A N 1
ATOM 1500 C CA . LYS A 1 184 ? -7.318 1.091 23.992 1.00 91.38 184 LYS A CA 1
ATOM 1501 C C . LYS A 1 184 ? -7.420 1.470 22.523 1.00 91.38 184 LYS A C 1
ATOM 1503 O O . LYS A 1 184 ? -6.410 1.571 21.820 1.00 91.38 184 LYS A O 1
ATOM 1508 N N . LEU A 1 185 ? -8.647 1.642 22.058 1.00 93.38 185 LEU A N 1
ATOM 1509 C CA . LEU A 1 185 ? -8.963 2.190 20.752 1.00 93.38 185 LEU A CA 1
ATOM 1510 C C . LEU A 1 185 ? -10.156 3.135 20.906 1.00 93.38 185 LEU A C 1
ATOM 1512 O O . LEU A 1 185 ? -11.182 2.747 21.470 1.00 93.38 185 LEU A O 1
ATOM 1516 N N . SER A 1 186 ? -9.990 4.365 20.421 1.00 94.06 186 SER A N 1
ATOM 1517 C CA . SER A 1 186 ? -10.966 5.445 20.571 1.00 94.06 186 SER A CA 1
ATOM 1518 C C . SER A 1 186 ? -11.509 5.887 19.220 1.00 94.06 186 SER A C 1
ATOM 1520 O O . SER A 1 186 ? -10.771 5.906 18.227 1.00 94.06 186 SER A O 1
ATOM 1522 N N . CYS A 1 187 ? -12.786 6.272 19.194 1.00 94.44 187 CYS A N 1
ATOM 1523 C CA . CYS A 1 187 ? -13.369 6.949 18.038 1.00 94.44 187 CYS A CA 1
ATOM 1524 C C . CYS A 1 187 ? -12.615 8.258 17.765 1.00 94.44 187 CYS A C 1
ATOM 1526 O O . CYS A 1 187 ? -12.202 8.933 18.703 1.00 94.44 187 CYS A O 1
ATOM 1528 N N . PHE A 1 188 ? -12.441 8.603 16.491 1.00 92.25 188 PHE A N 1
ATOM 1529 C CA . PHE A 1 188 ? -11.809 9.857 16.072 1.00 92.25 188 PHE A CA 1
ATOM 1530 C C . PHE A 1 188 ? -12.821 10.977 15.780 1.00 92.25 188 PHE A C 1
ATOM 1532 O O . PHE A 1 188 ? -12.424 12.086 15.448 1.00 92.25 188 PHE A O 1
ATOM 1539 N N . HIS A 1 189 ? -14.131 10.713 15.870 1.00 92.06 189 HIS A N 1
ATOM 1540 C CA . HIS A 1 189 ? -15.135 11.766 15.705 1.00 92.06 189 HIS A CA 1
ATOM 1541 C C . HIS A 1 189 ? -15.144 12.690 16.938 1.00 92.06 189 HIS A C 1
ATOM 1543 O O . HIS A 1 189 ? -15.317 12.169 18.042 1.00 92.06 189 HIS A O 1
ATOM 1549 N N . PRO A 1 190 ? -15.029 14.028 16.777 1.00 88.38 190 PRO A N 1
ATOM 1550 C CA . PRO A 1 190 ? -14.781 14.967 17.881 1.00 88.38 190 PRO A CA 1
ATOM 1551 C C . PRO A 1 190 ? -15.755 14.876 19.063 1.00 88.38 190 PRO A C 1
ATOM 1553 O O . PRO A 1 190 ? -15.352 15.003 20.213 1.00 88.38 190 PRO A O 1
ATOM 1556 N N . SER A 1 191 ? -17.036 14.610 18.799 1.00 91.00 191 SER A N 1
ATOM 1557 C CA . SER A 1 191 ? -18.079 14.527 19.834 1.00 91.00 191 SER A CA 1
ATOM 1558 C C . SER A 1 191 ? -18.290 13.114 20.394 1.00 91.00 191 SER A C 1
ATOM 1560 O O . SER A 1 191 ? -19.228 12.884 21.155 1.00 91.00 191 SER A O 1
ATOM 1562 N N . CYS A 1 192 ? -17.473 12.131 20.003 1.00 94.38 192 CYS A N 1
ATOM 1563 C CA . CYS A 1 192 ? -17.667 10.734 20.381 1.00 94.38 192 CYS A CA 1
ATOM 1564 C C . CYS A 1 192 ? -16.677 10.286 21.465 1.00 94.38 192 CYS A C 1
ATOM 1566 O O . CYS A 1 192 ? -15.502 10.063 21.195 1.00 94.38 192 CYS A O 1
ATOM 1568 N N . GLY A 1 193 ? -17.180 10.022 22.673 1.00 91.69 193 GLY A N 1
ATOM 1569 C CA . GLY A 1 193 ? -16.392 9.477 23.789 1.00 91.69 193 GLY A CA 1
ATOM 1570 C C . GLY A 1 193 ? -16.165 7.957 23.757 1.00 91.69 193 GLY A C 1
ATOM 1571 O O . GLY A 1 193 ? -15.856 7.362 24.788 1.00 91.69 193 GLY A O 1
ATOM 1572 N N . MET A 1 194 ? -16.374 7.283 22.619 1.00 95.12 194 MET A N 1
ATOM 1573 C CA . MET A 1 194 ? -16.258 5.822 22.556 1.00 95.12 194 MET A CA 1
ATOM 1574 C C . MET A 1 194 ? -14.804 5.382 22.722 1.00 95.12 194 MET A C 1
ATOM 1576 O O . MET A 1 194 ? -13.952 5.711 21.898 1.00 95.12 194 MET A O 1
ATOM 1580 N N . SER A 1 195 ? -14.565 4.576 23.756 1.00 94.88 195 SER A N 1
ATOM 1581 C CA . SER A 1 195 ? -13.322 3.849 24.009 1.00 94.88 195 SER A CA 1
ATOM 1582 C C . SER A 1 195 ? -13.631 2.364 24.181 1.00 94.88 195 SER A C 1
ATOM 1584 O O . SER A 1 195 ? -14.620 1.989 24.815 1.00 94.88 195 SER A O 1
ATOM 1586 N N . SER A 1 196 ? -12.806 1.486 23.620 1.00 96.12 196 SER A N 1
ATOM 1587 C CA . SER A 1 196 ? -12.985 0.035 23.737 1.00 96.12 196 SER A CA 1
ATOM 1588 C C . SER A 1 196 ? -11.662 -0.722 23.662 1.00 96.12 196 SER A C 1
ATOM 1590 O O . SER A 1 196 ? -10.642 -0.176 23.238 1.00 96.12 196 SER A O 1
ATOM 1592 N N . HIS A 1 197 ? -11.669 -2.000 24.060 1.00 95.12 197 HIS A N 1
ATOM 1593 C CA . HIS A 1 197 ? -10.585 -2.911 23.688 1.00 95.12 197 HIS A CA 1
ATOM 1594 C C . HIS A 1 197 ? -10.571 -3.091 22.174 1.00 95.12 197 HIS A C 1
ATOM 1596 O O . HIS A 1 197 ? -11.618 -3.357 21.576 1.00 95.12 197 HIS A O 1
ATOM 1602 N N . LEU A 1 198 ? -9.377 -3.082 21.582 1.00 93.25 198 LEU A N 1
ATOM 1603 C CA . LEU A 1 198 ? -9.156 -3.358 20.160 1.00 93.25 198 LEU A CA 1
ATOM 1604 C C . LEU A 1 198 ? -9.887 -4.625 19.683 1.00 93.25 198 LEU A C 1
ATOM 1606 O O . LEU A 1 198 ? -10.545 -4.607 18.647 1.00 93.25 198 LEU A O 1
ATOM 1610 N N . ILE A 1 199 ? -9.818 -5.716 20.453 1.00 94.50 199 ILE A N 1
ATOM 1611 C CA . ILE A 1 199 ? -10.463 -6.987 20.088 1.00 94.50 199 ILE A CA 1
ATOM 1612 C C . ILE A 1 199 ? -11.991 -6.877 20.136 1.00 94.50 199 ILE A C 1
ATOM 1614 O O . ILE A 1 199 ? -12.672 -7.442 19.283 1.00 94.50 199 ILE A O 1
ATOM 1618 N N . CYS A 1 200 ? -12.548 -6.167 21.121 1.00 96.12 200 CYS A N 1
ATOM 1619 C CA . CYS A 1 200 ? -13.997 -6.030 21.252 1.00 96.12 200 CYS A CA 1
ATOM 1620 C C . CYS A 1 200 ? -14.587 -5.302 20.046 1.00 96.12 200 CYS A C 1
ATOM 1622 O O . CYS A 1 200 ? -15.558 -5.784 19.465 1.00 96.12 200 CYS A O 1
ATOM 1624 N N . ILE A 1 201 ? -13.982 -4.182 19.646 1.00 95.94 201 ILE A N 1
ATOM 1625 C CA . ILE A 1 201 ? -14.460 -3.418 18.493 1.00 95.94 201 ILE A CA 1
ATOM 1626 C C . ILE A 1 201 ? -14.208 -4.152 17.172 1.00 95.94 201 ILE A C 1
ATOM 1628 O O . ILE A 1 201 ? -15.086 -4.152 16.314 1.00 95.94 201 ILE A O 1
ATOM 1632 N N . ALA A 1 202 ? -13.090 -4.876 17.038 1.00 95.69 202 ALA A N 1
ATOM 1633 C CA . ALA A 1 202 ? -12.847 -5.722 15.870 1.00 95.69 202 ALA A CA 1
ATOM 1634 C C . ALA A 1 202 ? -13.935 -6.793 15.706 1.00 95.69 202 ALA A C 1
ATOM 1636 O O . ALA A 1 202 ? -14.533 -6.914 14.640 1.00 95.69 202 ALA A O 1
ATOM 1637 N N . ARG A 1 203 ? -14.249 -7.529 16.782 1.00 95.88 203 ARG A N 1
ATOM 1638 C CA . ARG A 1 203 ? -15.337 -8.523 16.786 1.00 95.88 203 ARG A CA 1
ATOM 1639 C C . ARG A 1 203 ? -16.692 -7.889 16.497 1.00 95.88 203 ARG A C 1
ATOM 1641 O O . ARG A 1 203 ? -17.509 -8.499 15.821 1.00 95.88 203 ARG A O 1
ATOM 1648 N N . TYR A 1 204 ? -16.932 -6.682 17.009 1.00 96.62 204 TYR A N 1
ATOM 1649 C CA . TYR A 1 204 ? -18.166 -5.950 16.748 1.00 96.62 204 TYR A CA 1
ATOM 1650 C C . TYR A 1 204 ? -18.320 -5.606 15.256 1.00 96.62 204 TYR A C 1
ATOM 1652 O O . TYR A 1 204 ? -19.401 -5.817 14.714 1.00 96.62 204 TYR A O 1
ATOM 1660 N N . PHE A 1 205 ? -17.255 -5.163 14.581 1.00 96.44 205 PHE A N 1
ATOM 1661 C CA . PHE A 1 205 ? -17.278 -4.899 13.132 1.00 96.44 205 PHE A CA 1
ATOM 1662 C C . PHE A 1 205 ? -17.377 -6.175 12.290 1.00 96.44 205 PHE A C 1
ATOM 1664 O O . PHE A 1 205 ? -17.996 -6.164 11.236 1.00 96.44 205 PHE A O 1
ATOM 1671 N N . LEU A 1 206 ? -16.825 -7.289 12.772 1.00 96.06 206 LEU A N 1
ATOM 1672 C CA . LEU A 1 206 ? -16.830 -8.577 12.070 1.00 96.06 206 LEU A CA 1
ATOM 1673 C C . LEU A 1 206 ? -18.094 -9.419 12.306 1.00 96.06 206 LEU A C 1
ATOM 1675 O O . LEU A 1 206 ? -18.142 -10.566 11.869 1.00 96.06 206 LEU A O 1
ATOM 1679 N N . LYS A 1 207 ? -19.129 -8.895 12.977 1.00 94.31 207 LYS A N 1
ATOM 1680 C CA . LYS A 1 207 ? -20.361 -9.656 13.271 1.00 94.31 207 LYS A CA 1
ATOM 1681 C C . LYS A 1 207 ? -21.015 -10.261 12.021 1.00 94.31 207 LYS A C 1
ATOM 1683 O O . LYS A 1 207 ? -21.506 -11.381 12.093 1.00 94.31 207 LYS A O 1
ATOM 1688 N N . SER A 1 208 ? -21.015 -9.536 10.902 1.00 91.44 208 SER A N 1
ATOM 1689 C CA . SER A 1 208 ? -21.547 -9.992 9.607 1.00 91.44 208 SER A CA 1
ATOM 1690 C C . SER A 1 208 ? -20.533 -10.775 8.764 1.00 91.44 208 SER A C 1
ATOM 1692 O O . SER A 1 208 ? -20.897 -11.335 7.735 1.00 91.44 208 SER A O 1
ATOM 1694 N N . GLU A 1 209 ? -19.271 -10.836 9.190 1.00 92.19 209 GLU A N 1
ATOM 1695 C CA . GLU A 1 209 ? -18.156 -11.448 8.464 1.00 92.19 209 GLU A CA 1
ATOM 1696 C C . GLU A 1 209 ? -17.294 -12.333 9.399 1.00 92.19 209 GLU A C 1
ATOM 1698 O O . GLU A 1 209 ? -16.089 -12.105 9.539 1.00 92.19 209 GLU A O 1
ATOM 1703 N N . PRO A 1 210 ? -17.860 -13.356 10.068 1.00 87.56 210 PRO A N 1
ATOM 1704 C CA . PRO A 1 210 ? -17.172 -14.080 11.145 1.00 87.56 210 PRO A CA 1
ATOM 1705 C C . PRO A 1 210 ? -15.986 -14.942 10.679 1.00 87.56 210 PRO A C 1
ATOM 1707 O O . PRO A 1 210 ? -15.154 -15.335 11.494 1.00 87.56 210 PRO A O 1
ATOM 1710 N N . SER A 1 211 ? -15.892 -15.246 9.381 1.00 89.00 211 SER A N 1
ATOM 1711 C CA . SER A 1 211 ? -14.743 -15.933 8.773 1.00 89.00 211 SER A CA 1
ATOM 1712 C C . SER A 1 211 ? -13.536 -15.006 8.584 1.00 89.00 211 SER A C 1
ATOM 1714 O O . SER A 1 211 ? -12.411 -15.464 8.350 1.00 89.00 211 SER A O 1
ATOM 1716 N N . HIS A 1 212 ? -13.758 -13.695 8.680 1.00 89.94 212 HIS A N 1
ATOM 1717 C CA . HIS A 1 212 ? -12.723 -12.689 8.600 1.00 89.94 212 HIS A CA 1
ATOM 1718 C C . HIS A 1 212 ? -12.188 -12.315 9.974 1.00 89.94 212 HIS A C 1
ATOM 1720 O O . HIS A 1 212 ? -12.783 -12.500 11.028 1.00 89.94 212 HIS A O 1
ATOM 1726 N N . LEU A 1 213 ? -10.970 -11.812 9.912 1.00 87.69 213 LEU A N 1
ATOM 1727 C CA . LEU A 1 213 ? -10.071 -11.700 11.040 1.00 87.69 213 LEU A CA 1
ATOM 1728 C C . LEU A 1 213 ? -9.614 -10.242 11.217 1.00 87.69 213 LEU A C 1
ATOM 1730 O O . LEU A 1 213 ? -9.420 -9.770 12.334 1.00 87.69 213 LEU A O 1
ATOM 1734 N N . LEU A 1 214 ? -9.556 -9.494 10.113 1.00 91.44 214 LEU A N 1
ATOM 1735 C CA . LEU A 1 214 ? -9.330 -8.054 10.088 1.00 91.44 214 LEU A CA 1
ATOM 1736 C C . LEU A 1 214 ? -10.602 -7.349 9.602 1.00 91.44 214 LEU A C 1
ATOM 1738 O O . LEU A 1 214 ? -11.051 -7.643 8.490 1.00 91.44 214 LEU A O 1
ATOM 1742 N N . PRO A 1 215 ? -11.194 -6.431 10.380 1.00 95.00 215 PRO A N 1
ATOM 1743 C CA . PRO A 1 215 ? -12.253 -5.567 9.877 1.00 95.00 215 PRO A CA 1
ATOM 1744 C C . PRO A 1 215 ? -11.709 -4.622 8.803 1.00 95.00 215 PRO A C 1
ATOM 1746 O O . PRO A 1 215 ? -10.555 -4.200 8.871 1.00 95.00 215 PRO A O 1
ATOM 1749 N N . VAL A 1 216 ? -12.548 -4.262 7.836 1.00 94.88 216 VAL A N 1
ATOM 1750 C CA . VAL A 1 216 ? -12.250 -3.178 6.884 1.00 94.88 216 VAL A CA 1
ATOM 1751 C C . VAL A 1 216 ? -12.896 -1.879 7.357 1.00 94.88 216 VAL A C 1
ATOM 1753 O O . VAL A 1 216 ? -12.241 -0.839 7.426 1.00 94.88 216 VAL A O 1
ATOM 1756 N N . GLU A 1 217 ? -14.160 -1.959 7.757 1.00 95.25 217 GLU A N 1
ATOM 1757 C CA . GLU A 1 217 ? -14.978 -0.843 8.216 1.00 95.25 217 GLU A CA 1
ATOM 1758 C C . GLU A 1 217 ? -16.045 -1.326 9.202 1.00 95.25 217 GLU A C 1
ATOM 1760 O O . GLU A 1 217 ? -16.230 -2.529 9.398 1.00 95.25 217 GLU A O 1
ATOM 1765 N N . GLY A 1 218 ? -16.727 -0.384 9.842 1.00 95.50 218 GLY A N 1
ATOM 1766 C CA . GLY A 1 218 ? -17.896 -0.649 10.669 1.00 95.50 218 GLY A CA 1
ATOM 1767 C C . GLY A 1 218 ? -18.492 0.640 11.222 1.00 95.50 218 GLY A C 1
ATOM 1768 O O . GLY A 1 218 ? -17.956 1.724 11.007 1.00 95.50 218 GLY A O 1
ATOM 1769 N N . GLN A 1 219 ? -19.609 0.535 11.939 1.00 97.31 219 GLN A N 1
ATOM 1770 C CA . GLN A 1 219 ? -20.244 1.684 12.588 1.00 97.31 219 GLN A CA 1
ATOM 1771 C C . GLN A 1 219 ? -19.802 1.793 14.043 1.00 97.31 219 GLN A C 1
ATOM 1773 O O . GLN A 1 219 ? -19.848 0.812 14.784 1.00 97.31 219 GLN A O 1
ATOM 1778 N N . CYS A 1 220 ? -19.402 2.984 14.486 1.00 97.38 220 CYS A N 1
ATOM 1779 C CA . CYS A 1 220 ? -19.077 3.211 15.892 1.00 97.38 220 CYS A CA 1
ATOM 1780 C C . CYS A 1 220 ? -20.282 2.849 16.789 1.00 97.38 220 CYS A C 1
ATOM 1782 O O . CYS A 1 220 ? -21.373 3.366 16.559 1.00 97.38 220 CYS A O 1
ATOM 1784 N N . PRO A 1 221 ? -20.121 2.027 17.844 1.00 97.00 221 PRO A N 1
ATOM 1785 C CA . PRO A 1 221 ? -21.246 1.585 18.672 1.00 97.00 221 PRO A CA 1
ATOM 1786 C C . PRO A 1 221 ? -21.857 2.696 19.544 1.00 97.00 221 PRO A C 1
ATOM 1788 O O . PRO A 1 221 ? -22.889 2.460 20.158 1.00 97.00 221 PRO A O 1
ATOM 1791 N N . ALA A 1 222 ? -21.221 3.872 19.629 1.00 97.00 222 ALA A N 1
ATOM 1792 C CA . ALA A 1 222 ? -21.732 5.010 20.393 1.00 97.00 222 ALA A CA 1
ATOM 1793 C C . ALA A 1 222 ? -22.316 6.120 19.505 1.00 97.00 222 ALA A C 1
ATOM 1795 O O . ALA A 1 222 ? -23.408 6.594 19.776 1.00 97.00 222 ALA A O 1
ATOM 1796 N N . CYS A 1 223 ? -21.596 6.561 18.462 1.00 96.94 223 CYS A N 1
ATOM 1797 C CA . CYS A 1 223 ? -22.060 7.653 17.591 1.00 96.94 223 CYS A CA 1
ATOM 1798 C C . CYS A 1 223 ? -22.644 7.186 16.253 1.00 96.94 223 CYS A C 1
ATOM 1800 O O . CYS A 1 223 ? -23.042 8.031 15.460 1.00 96.94 223 CYS A O 1
ATOM 1802 N N . HIS A 1 224 ? -22.632 5.883 15.959 1.00 96.12 224 HIS A N 1
ATOM 1803 C CA . HIS A 1 224 ? -23.169 5.263 14.736 1.00 96.12 224 HIS A CA 1
ATOM 1804 C C . HIS A 1 224 ? -22.562 5.719 13.400 1.00 96.12 224 HIS A C 1
ATOM 1806 O O . HIS A 1 224 ? -22.953 5.222 12.347 1.00 96.12 224 HIS A O 1
ATOM 1812 N N . HIS A 1 225 ? -21.556 6.591 13.423 1.00 96.06 225 HIS A N 1
ATOM 1813 C CA . HIS A 1 225 ? -20.839 6.994 12.221 1.00 96.06 225 HIS A CA 1
ATOM 1814 C C . HIS A 1 225 ? -20.022 5.824 11.665 1.00 96.06 225 HIS A C 1
ATOM 1816 O O . HIS A 1 225 ? -19.425 5.049 12.425 1.00 96.06 225 HIS A O 1
ATOM 1822 N N . SER A 1 226 ? -19.980 5.723 10.337 1.00 95.44 226 SER A N 1
ATOM 1823 C CA . SER A 1 226 ? -19.114 4.781 9.632 1.00 95.44 226 SER A CA 1
ATOM 1824 C C . SER A 1 226 ? -17.651 5.165 9.807 1.00 95.44 226 SER A C 1
ATOM 1826 O O . SER A 1 226 ? -17.265 6.316 9.611 1.00 95.44 226 SER A O 1
ATOM 1828 N N . VAL A 1 227 ? -16.824 4.181 10.143 1.00 94.88 227 VAL A N 1
ATOM 1829 C CA . VAL A 1 227 ? -15.389 4.354 10.360 1.00 94.88 227 VAL A CA 1
ATOM 1830 C C . VAL A 1 227 ? -14.611 3.249 9.655 1.00 94.88 227 VAL A C 1
ATOM 1832 O O . VAL A 1 227 ? -14.968 2.073 9.713 1.00 94.88 227 VAL A O 1
ATOM 1835 N N . LEU A 1 228 ? -13.502 3.623 9.016 1.00 94.38 228 LEU A N 1
ATOM 1836 C CA . LEU A 1 228 ? -12.548 2.662 8.469 1.00 94.38 228 LEU A CA 1
ATOM 1837 C C . LEU A 1 228 ? -11.659 2.119 9.588 1.00 94.38 228 LEU A C 1
ATOM 1839 O O . LEU A 1 228 ? -11.102 2.882 10.386 1.00 94.38 228 LEU A O 1
ATOM 1843 N N . TRP A 1 229 ? -11.442 0.805 9.597 1.00 94.06 229 TRP A N 1
ATOM 1844 C CA . TRP A 1 229 ? -10.558 0.142 10.555 1.00 94.06 229 TRP A CA 1
ATOM 1845 C C . TRP A 1 229 ? -9.142 0.724 10.514 1.00 94.06 229 TRP A C 1
ATOM 1847 O O . TRP A 1 229 ? -8.572 1.074 11.546 1.00 94.06 229 TRP A O 1
ATOM 1857 N N . GLY A 1 230 ? -8.605 0.919 9.306 1.00 90.06 230 GLY A N 1
ATOM 1858 C CA . GLY A 1 230 ? -7.294 1.536 9.104 1.00 90.06 230 GLY A CA 1
ATOM 1859 C C . GLY A 1 230 ? -7.162 2.916 9.742 1.00 90.06 230 GLY A C 1
ATOM 1860 O O . GLY A 1 230 ? -6.127 3.234 10.321 1.00 90.06 230 GLY A O 1
ATOM 1861 N N . SER A 1 231 ? -8.224 3.716 9.679 1.00 89.62 231 SER A N 1
ATOM 1862 C CA . SER A 1 231 ? -8.265 5.054 10.265 1.00 89.62 231 SER A CA 1
ATOM 1863 C C . SER A 1 231 ? -8.293 5.022 11.792 1.00 89.62 231 SER A C 1
ATOM 1865 O O . SER A 1 231 ? -7.563 5.782 12.420 1.00 89.62 231 SER A O 1
ATOM 1867 N N . LEU A 1 232 ? -9.036 4.092 12.399 1.00 91.12 232 LEU A N 1
ATOM 1868 C CA . LEU A 1 232 ? -9.020 3.886 13.853 1.00 91.12 232 LEU A CA 1
ATOM 1869 C C . LEU A 1 232 ? -7.643 3.441 14.366 1.00 91.12 232 LEU A C 1
ATOM 1871 O O . LEU A 1 232 ? -7.182 3.913 15.406 1.00 91.12 232 LEU A O 1
ATOM 1875 N N . ILE A 1 233 ? -6.967 2.553 13.632 1.00 88.44 233 ILE A N 1
ATOM 1876 C CA . ILE A 1 233 ? -5.609 2.113 13.976 1.00 88.44 233 ILE A CA 1
ATOM 1877 C C . ILE A 1 233 ? -4.613 3.269 13.839 1.00 88.44 233 ILE A C 1
ATOM 1879 O O . ILE A 1 233 ? -3.815 3.492 14.748 1.00 88.44 233 ILE A O 1
ATOM 1883 N N . ARG A 1 234 ? -4.691 4.058 12.759 1.00 83.69 234 ARG A N 1
ATOM 1884 C CA . ARG A 1 234 ? -3.873 5.274 12.602 1.00 83.69 234 ARG A CA 1
ATOM 1885 C C . ARG A 1 234 ? -4.109 6.270 13.736 1.00 83.69 234 ARG A C 1
ATOM 1887 O O . ARG A 1 234 ? -3.141 6.749 14.316 1.00 83.69 234 ARG A O 1
ATOM 1894 N N . HIS A 1 235 ? -5.366 6.507 14.111 1.00 85.56 235 HIS A N 1
ATOM 1895 C CA . HIS A 1 235 ? -5.734 7.378 15.230 1.00 85.56 235 HIS A CA 1
ATOM 1896 C C . HIS A 1 235 ? -5.116 6.925 16.550 1.00 85.56 235 HIS A C 1
ATOM 1898 O O . HIS A 1 235 ? -4.466 7.719 17.224 1.00 85.56 235 HIS A O 1
ATOM 1904 N N . LYS A 1 236 ? -5.192 5.628 16.865 1.00 84.62 236 LYS A N 1
ATOM 1905 C CA . LYS A 1 236 ? -4.520 5.049 18.037 1.00 84.62 236 LYS A CA 1
ATOM 1906 C C . LYS A 1 236 ? -3.009 5.307 18.052 1.00 84.62 236 LYS A C 1
ATOM 1908 O O . LYS A 1 236 ? -2.421 5.450 19.122 1.00 84.62 236 LYS A O 1
ATOM 1913 N N . HIS A 1 237 ? -2.367 5.324 16.888 1.00 77.81 237 HIS A N 1
ATOM 1914 C CA . HIS A 1 237 ? -0.929 5.555 16.788 1.00 77.81 237 HIS A CA 1
ATOM 1915 C C . HIS A 1 237 ? -0.528 7.036 16.776 1.00 77.81 237 HIS A C 1
ATOM 1917 O O . HIS A 1 237 ? 0.672 7.294 16.874 1.00 77.81 237 HIS A O 1
ATOM 1923 N N . GLY A 1 238 ? -1.495 7.964 16.741 1.00 68.62 238 GLY A N 1
ATOM 1924 C CA . GLY A 1 238 ? -1.267 9.409 16.628 1.00 68.62 238 GLY A CA 1
ATOM 1925 C C . GLY A 1 238 ? -1.189 9.919 15.185 1.00 68.62 238 GLY A C 1
ATOM 1926 O O . GLY A 1 238 ? -0.913 11.089 14.969 1.00 68.62 238 GLY A O 1
ATOM 1927 N N . CYS A 1 239 ? -1.457 9.068 14.191 1.00 63.94 239 CYS A N 1
ATOM 1928 C CA . CYS A 1 239 ? -1.197 9.332 12.770 1.00 63.94 239 CYS A CA 1
ATOM 1929 C C . CYS A 1 239 ? -2.477 9.662 11.973 1.00 63.94 239 CYS A C 1
ATOM 1931 O O . CYS A 1 239 ? -2.587 9.306 10.800 1.00 63.94 239 CYS A O 1
ATOM 1933 N N . PHE A 1 240 ? -3.510 10.210 12.622 1.00 61.53 240 PHE A N 1
ATOM 1934 C CA . PHE A 1 240 ? -4.814 10.458 11.983 1.00 61.53 240 PHE A CA 1
ATOM 1935 C C . PHE A 1 240 ? -4.953 11.860 11.376 1.00 61.53 240 PHE A C 1
ATOM 1937 O O . PHE A 1 240 ? -5.652 11.997 10.377 1.00 61.53 240 PHE A O 1
ATOM 1944 N N . GLY A 1 241 ? -4.241 12.864 11.905 1.00 52.06 241 GLY A N 1
ATOM 1945 C CA . GLY A 1 241 ? -4.298 14.251 11.416 1.00 52.06 241 GLY A CA 1
ATOM 1946 C C . GLY A 1 241 ? -3.776 14.455 9.987 1.00 52.06 241 GLY A C 1
ATOM 1947 O O . GLY A 1 241 ? -4.177 15.401 9.323 1.00 52.06 241 GLY A O 1
ATOM 1948 N N . ASP A 1 242 ? -2.970 13.529 9.457 1.00 51.44 242 ASP A N 1
ATOM 1949 C CA . ASP A 1 242 ? -2.411 13.612 8.096 1.00 51.44 242 ASP A CA 1
ATOM 1950 C C . ASP A 1 242 ? -3.450 13.333 6.979 1.00 51.44 242 ASP A C 1
ATOM 1952 O O . ASP A 1 242 ? -3.111 13.323 5.794 1.00 51.44 242 ASP A O 1
ATOM 1956 N N . LEU A 1 243 ? -4.714 13.057 7.335 1.00 47.97 243 LEU A N 1
ATOM 1957 C CA . LEU A 1 243 ? -5.822 12.816 6.397 1.00 47.97 243 LEU A CA 1
ATOM 1958 C C . LEU A 1 243 ? -6.789 14.005 6.253 1.00 47.97 243 LEU A C 1
ATOM 1960 O O . LEU A 1 243 ? -7.646 13.956 5.371 1.00 47.97 243 LEU A O 1
ATOM 1964 N N . GLU A 1 244 ? -6.668 15.064 7.064 1.00 39.22 244 GLU A N 1
ATOM 1965 C CA . GLU A 1 244 ? -7.569 16.230 6.980 1.00 39.22 244 GLU A CA 1
ATOM 1966 C C . GLU A 1 244 ? -7.321 17.128 5.746 1.00 39.22 244 GLU A C 1
ATOM 1968 O O . GLU A 1 244 ? -8.140 17.991 5.445 1.00 39.22 244 GLU A O 1
ATOM 1973 N N . GLU A 1 245 ? -6.283 16.872 4.939 1.00 35.44 245 GLU A N 1
ATOM 1974 C CA . GLU A 1 245 ? -6.010 17.612 3.688 1.00 35.44 245 GLU A CA 1
ATOM 1975 C C . GLU A 1 245 ? -6.691 17.050 2.420 1.00 35.44 245 GLU A C 1
ATOM 1977 O O . GLU A 1 245 ? -6.310 17.385 1.298 1.00 35.44 245 GLU A O 1
ATOM 1982 N N . ILE A 1 246 ? -7.740 16.232 2.550 1.00 33.59 246 ILE A N 1
ATOM 1983 C CA . ILE A 1 246 ? -8.661 15.965 1.428 1.00 33.59 246 ILE A CA 1
ATOM 1984 C C . ILE A 1 246 ? -10.091 16.274 1.869 1.00 33.59 246 ILE A C 1
ATOM 1986 O O . ILE A 1 246 ? -10.967 15.412 1.914 1.00 33.59 246 ILE A O 1
ATOM 1990 N N . THR A 1 247 ? -10.341 17.538 2.194 1.00 23.77 247 THR A N 1
ATOM 1991 C CA . THR A 1 247 ? -11.690 18.089 2.074 1.00 23.77 247 THR A CA 1
ATOM 1992 C C . THR A 1 247 ? -11.987 18.276 0.579 1.00 23.77 247 THR A C 1
ATOM 1994 O O . THR A 1 247 ? -11.211 18.921 -0.128 1.00 23.77 247 THR A O 1
ATOM 1997 N N . PRO A 1 248 ? -13.083 17.723 0.028 1.00 31.61 248 PRO A N 1
ATOM 1998 C CA . PRO A 1 248 ? -13.508 18.056 -1.322 1.00 31.61 248 PRO A CA 1
ATOM 1999 C C . PRO A 1 248 ? -14.196 19.424 -1.280 1.00 31.61 248 PRO A C 1
ATOM 2001 O O . PRO A 1 248 ? -15.419 19.524 -1.358 1.00 31.61 248 PRO A O 1
ATOM 2004 N N . SER A 1 249 ? -13.423 20.500 -1.133 1.00 27.67 249 SER A N 1
ATOM 2005 C CA . SER A 1 249 ? -13.939 21.833 -1.424 1.00 27.67 249 SER A CA 1
ATOM 2006 C C . SER A 1 249 ? -13.891 22.054 -2.935 1.00 27.67 249 SER A C 1
ATOM 2008 O O . SER A 1 249 ? -12.827 22.237 -3.518 1.00 27.67 249 SER A O 1
ATOM 2010 N N . ALA A 1 250 ? -15.076 22.034 -3.543 1.00 39.59 250 ALA A N 1
ATOM 2011 C CA . ALA A 1 250 ? -15.403 22.674 -4.813 1.00 39.59 250 ALA A CA 1
ATOM 2012 C C . ALA A 1 250 ? -14.536 22.302 -6.035 1.00 39.59 250 ALA A C 1
ATOM 2014 O O . ALA A 1 250 ? -13.623 23.009 -6.448 1.00 39.59 250 ALA A O 1
ATOM 2015 N N . SER A 1 251 ? -14.943 21.246 -6.733 1.00 27.83 251 SER A N 1
ATOM 2016 C CA . SER A 1 251 ? -14.956 21.259 -8.203 1.00 27.83 251 SER A CA 1
ATOM 2017 C C . SER A 1 251 ? -16.040 20.304 -8.689 1.00 27.83 251 SER A C 1
ATOM 2019 O O . SER A 1 251 ? -15.827 19.122 -8.946 1.00 27.83 251 SER A O 1
ATOM 2021 N N . GLN A 1 252 ? -17.254 20.842 -8.786 1.00 33.06 252 GLN A N 1
ATOM 2022 C CA . GLN A 1 252 ? -18.283 20.280 -9.645 1.00 33.06 252 GLN A CA 1
ATOM 2023 C C . GLN A 1 252 ? -17.765 20.324 -11.086 1.00 33.06 252 GLN A C 1
ATOM 2025 O O . GLN A 1 252 ? -17.837 21.355 -11.744 1.00 33.06 252 GLN A O 1
ATOM 2030 N N . VAL A 1 253 ? -17.259 19.201 -11.590 1.00 28.22 253 VAL A N 1
ATOM 2031 C CA . VAL A 1 253 ? -17.145 18.975 -13.032 1.00 28.22 253 VAL A CA 1
ATOM 2032 C C . VAL A 1 253 ? -17.804 17.637 -13.348 1.00 28.22 253 VAL A C 1
ATOM 2034 O O . VAL A 1 253 ? -17.218 16.570 -13.226 1.00 28.22 253 VAL A O 1
ATOM 2037 N N . SER A 1 254 ? -19.093 17.742 -13.673 1.00 28.08 254 SER A N 1
ATOM 2038 C CA . SER A 1 254 ? -19.879 16.886 -14.567 1.00 28.08 254 SER A CA 1
ATOM 2039 C C . SER A 1 254 ? -19.503 15.394 -14.671 1.00 28.08 254 SER A C 1
ATOM 2041 O O . SER A 1 254 ? -18.865 14.964 -15.626 1.00 28.08 254 SER A O 1
ATOM 2043 N N . TYR A 1 255 ? -20.070 14.573 -13.783 1.00 27.83 255 TYR A N 1
ATOM 2044 C CA . TYR A 1 255 ? -20.360 13.153 -14.058 1.00 27.83 255 TYR A CA 1
ATOM 2045 C C . TYR A 1 255 ? -21.852 12.941 -14.364 1.00 27.83 255 TYR A C 1
ATOM 2047 O O . TYR A 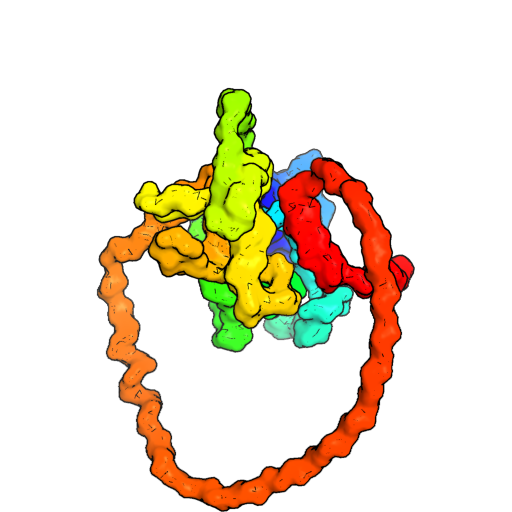1 255 ? -22.451 11.948 -13.962 1.00 27.83 255 TYR A O 1
ATOM 2055 N N . LYS A 1 256 ? -22.492 13.890 -15.064 1.00 27.64 256 LYS A N 1
ATOM 2056 C CA . LYS A 1 256 ? -23.933 13.820 -15.381 1.00 27.64 256 LYS A CA 1
ATOM 2057 C C . LYS A 1 256 ? -24.247 13.428 -16.828 1.00 27.64 256 LYS A C 1
ATOM 2059 O O . LYS A 1 256 ? -25.364 13.635 -17.283 1.00 27.64 256 LYS A O 1
ATOM 2064 N N . ARG A 1 257 ? -23.296 12.837 -17.561 1.00 27.80 257 ARG A N 1
ATOM 2065 C CA . ARG A 1 257 ? -23.503 12.438 -18.969 1.00 27.80 257 ARG A CA 1
ATOM 2066 C C . ARG A 1 257 ? -23.170 10.988 -19.315 1.00 27.80 257 ARG A C 1
ATOM 2068 O O . ARG A 1 257 ? -22.956 10.684 -20.479 1.00 27.80 257 ARG A O 1
ATOM 2075 N N . MET A 1 258 ? -23.185 10.081 -18.338 1.00 29.81 258 MET A N 1
ATOM 2076 C CA . MET A 1 258 ? -22.973 8.651 -18.613 1.00 29.81 258 MET A CA 1
ATOM 2077 C C . MET A 1 258 ? -23.945 7.718 -17.872 1.00 29.81 258 MET A C 1
ATOM 2079 O O . MET A 1 258 ? -23.628 6.563 -17.626 1.00 29.81 258 MET A O 1
ATOM 2083 N N . TRP A 1 259 ? -25.147 8.219 -17.547 1.00 26.59 259 TRP A N 1
ATOM 2084 C CA . TRP A 1 259 ? -26.270 7.421 -17.019 1.00 26.59 259 TRP A CA 1
ATOM 2085 C C . TRP A 1 259 ? -27.575 7.635 -17.813 1.00 26.59 259 TRP A C 1
ATOM 2087 O O . TRP A 1 259 ? -28.671 7.545 -17.275 1.00 26.59 259 TRP A O 1
ATOM 2097 N N . SER A 1 260 ? -27.500 7.944 -19.110 1.00 27.98 260 SER A N 1
ATOM 2098 C CA . SER A 1 260 ? -28.708 8.106 -19.945 1.00 27.98 260 SER A CA 1
ATOM 2099 C C . SER A 1 260 ? -28.642 7.349 -21.263 1.00 27.98 260 SER A C 1
ATOM 2101 O O . SER A 1 260 ? -29.146 7.832 -22.265 1.00 27.98 260 SER A O 1
ATOM 2103 N N . MET A 1 261 ? -28.028 6.164 -21.270 1.00 27.09 261 MET A N 1
ATOM 2104 C CA . MET A 1 261 ? -28.044 5.276 -22.436 1.00 27.09 261 MET A CA 1
ATOM 2105 C C . MET A 1 261 ? -27.752 3.826 -22.023 1.00 27.09 261 MET A C 1
ATOM 2107 O O . MET A 1 261 ? -26.733 3.262 -22.384 1.00 27.09 261 MET A O 1
ATOM 2111 N N . CYS A 1 262 ? -28.636 3.249 -21.207 1.00 26.72 262 CYS A N 1
ATOM 2112 C CA . CYS A 1 262 ? -28.785 1.797 -21.033 1.00 26.72 262 CYS A CA 1
ATOM 2113 C C . CYS A 1 262 ? -30.209 1.507 -20.527 1.00 26.72 262 CYS A C 1
ATOM 2115 O O . CYS A 1 262 ? -30.417 0.995 -19.433 1.00 26.72 262 CYS A O 1
ATOM 2117 N N . THR A 1 263 ? -31.208 1.892 -21.316 1.00 28.48 263 THR A N 1
ATOM 2118 C CA . THR A 1 263 ? -32.537 1.274 -21.274 1.00 28.48 263 THR A CA 1
ATOM 2119 C C . THR A 1 263 ? -32.660 0.477 -22.557 1.00 28.48 263 THR A C 1
ATOM 2121 O O . THR A 1 263 ? -32.857 1.065 -23.618 1.00 28.48 263 THR A O 1
ATOM 2124 N N . VAL A 1 264 ? -32.477 -0.840 -22.469 1.00 28.41 264 VAL A N 1
ATOM 2125 C CA . VAL A 1 264 ? -32.868 -1.751 -23.544 1.00 28.41 264 VAL A CA 1
ATOM 2126 C C . VAL A 1 264 ? -33.766 -2.830 -22.954 1.00 28.41 264 VAL A C 1
ATOM 2128 O O . VAL A 1 264 ? -33.375 -3.590 -22.071 1.00 28.41 264 VAL A O 1
ATOM 2131 N N . ASP A 1 265 ? -34.995 -2.746 -23.444 1.00 24.80 265 ASP A N 1
ATOM 2132 C CA . ASP A 1 265 ? -36.161 -3.616 -23.426 1.00 24.80 265 ASP A CA 1
ATOM 2133 C C . ASP A 1 265 ? -36.074 -5.006 -22.785 1.00 24.80 265 ASP A C 1
ATOM 2135 O O . ASP A 1 265 ? -35.380 -5.922 -23.225 1.00 24.80 265 ASP A O 1
ATOM 2139 N N . THR A 1 266 ? -36.962 -5.193 -21.811 1.00 27.73 266 THR A N 1
ATOM 2140 C CA . THR A 1 266 ? -37.504 -6.482 -21.400 1.00 27.73 266 THR A CA 1
ATOM 2141 C C . THR A 1 266 ? -38.498 -6.984 -22.449 1.00 27.73 266 THR A C 1
ATOM 2143 O O . THR A 1 266 ? -39.578 -6.418 -22.595 1.00 27.73 266 THR A O 1
ATOM 2146 N N . LYS A 1 267 ? -38.186 -8.089 -23.139 1.00 26.00 267 LYS A N 1
ATOM 2147 C CA . LYS A 1 267 ? -39.194 -8.994 -23.723 1.00 26.00 267 LYS A CA 1
ATOM 2148 C C . LYS A 1 267 ? -38.602 -10.375 -24.037 1.00 26.00 267 LYS A C 1
ATOM 2150 O O . LYS A 1 267 ? -37.662 -10.503 -24.808 1.00 26.00 267 LYS A O 1
ATOM 2155 N N . THR A 1 268 ? -39.245 -11.383 -23.438 1.00 26.36 268 THR A N 1
ATOM 2156 C CA . THR A 1 268 ? -39.404 -12.781 -23.888 1.00 26.36 268 THR A CA 1
ATOM 2157 C C . THR A 1 268 ? -38.163 -13.668 -24.060 1.00 26.36 268 THR A C 1
ATOM 2159 O O . THR A 1 268 ? -37.450 -13.560 -25.047 1.00 26.36 268 THR A O 1
ATOM 2162 N N . LEU A 1 269 ? -38.023 -14.682 -23.193 1.00 27.48 269 LEU A N 1
ATOM 2163 C CA . LEU A 1 269 ? -38.380 -16.076 -23.522 1.00 27.48 269 LEU A CA 1
ATOM 2164 C C . LEU A 1 269 ? -38.259 -16.993 -22.288 1.00 27.48 269 LEU A C 1
ATOM 2166 O O . LEU A 1 269 ? -37.267 -16.991 -21.565 1.00 27.48 269 LEU A O 1
ATOM 2170 N N . HIS A 1 270 ? -39.323 -17.763 -22.067 1.00 24.94 270 HIS A N 1
ATOM 2171 C CA . HIS A 1 270 ? -39.437 -18.873 -21.125 1.00 24.94 270 HIS A CA 1
ATOM 2172 C C . HIS A 1 270 ? -38.582 -20.071 -21.571 1.00 24.94 270 HIS A C 1
ATOM 2174 O O . HIS A 1 270 ? -38.609 -20.421 -22.747 1.00 24.94 270 HIS A O 1
ATOM 2180 N N . THR A 1 271 ? -37.929 -20.773 -20.638 1.00 26.42 271 THR A N 1
ATOM 2181 C CA . THR A 1 271 ? -38.232 -22.176 -20.243 1.00 26.42 271 THR A CA 1
ATOM 2182 C C . THR A 1 271 ? -37.193 -22.718 -19.235 1.00 26.42 271 THR A C 1
ATOM 2184 O O . THR A 1 271 ? -36.063 -22.233 -19.211 1.00 26.42 271 THR A O 1
ATOM 2187 N N . PRO A 1 272 ? -37.572 -23.665 -18.348 1.00 25.61 272 PRO A N 1
ATOM 2188 C CA . PRO A 1 272 ? -36.811 -24.045 -17.155 1.00 25.61 272 PRO A CA 1
ATOM 2189 C C . PRO A 1 272 ? -35.951 -25.301 -17.375 1.00 25.61 272 PRO A C 1
ATOM 2191 O O . PRO A 1 272 ? -36.364 -26.216 -18.083 1.00 25.61 272 PRO A O 1
ATOM 2194 N N . VAL A 1 273 ? -34.800 -25.399 -16.699 1.00 26.86 273 VAL A N 1
ATOM 2195 C CA . VAL A 1 273 ? -34.031 -26.654 -16.611 1.00 26.86 273 VAL A CA 1
ATOM 2196 C C . VAL A 1 273 ? -33.727 -26.992 -15.149 1.00 26.86 273 VAL A C 1
ATOM 2198 O O . VAL A 1 273 ? -33.354 -26.137 -14.349 1.00 26.86 273 VAL A O 1
ATOM 2201 N N . GLN A 1 274 ? -33.990 -28.260 -14.836 1.00 24.20 274 GLN A N 1
ATOM 2202 C CA . GLN A 1 274 ? -34.102 -28.912 -13.535 1.00 24.20 274 GLN A CA 1
ATOM 2203 C C . GLN A 1 274 ? -32.773 -29.079 -12.778 1.00 24.20 274 GLN A C 1
ATOM 2205 O O . GLN A 1 274 ? -31.706 -29.228 -13.367 1.00 24.20 274 GLN A O 1
ATOM 2210 N N . MET A 1 275 ? -32.892 -29.148 -11.448 1.00 24.22 275 MET A N 1
ATOM 2211 C CA . MET A 1 275 ? -31.874 -29.648 -10.519 1.00 24.22 275 MET A CA 1
ATOM 2212 C C . MET A 1 275 ? -31.820 -31.182 -10.491 1.00 24.22 275 MET A C 1
ATOM 2214 O O . MET A 1 275 ? -32.853 -31.842 -10.600 1.00 24.22 275 MET A O 1
ATOM 2218 N N . PRO A 1 276 ? -30.637 -31.735 -10.202 1.00 25.03 276 PRO A N 1
ATOM 2219 C CA . PRO A 1 276 ? -30.481 -32.766 -9.168 1.00 25.03 276 PRO A CA 1
ATOM 2220 C C . PRO A 1 276 ? -29.288 -32.394 -8.256 1.00 25.03 276 PRO A C 1
ATOM 2222 O O . PRO A 1 276 ? -28.393 -31.670 -8.673 1.00 25.03 276 PRO A O 1
ATOM 2225 N N . GLY A 1 277 ? -29.130 -32.799 -7.003 1.00 24.75 277 GLY A N 1
ATOM 2226 C CA . GLY A 1 277 ? -29.765 -33.768 -6.125 1.00 24.75 277 GLY A CA 1
ATOM 2227 C C . GLY A 1 277 ? -28.855 -33.859 -4.884 1.00 24.75 277 GLY A C 1
ATOM 2228 O O . GLY A 1 277 ? -27.643 -33.665 -4.979 1.00 24.75 277 GLY A O 1
ATOM 2229 N N . PHE A 1 278 ? -29.459 -34.067 -3.718 1.00 21.56 278 PHE A N 1
ATOM 2230 C CA . PHE A 1 278 ? -28.822 -34.225 -2.406 1.00 21.56 278 PHE A CA 1
ATOM 2231 C C . PHE A 1 278 ? -27.863 -35.426 -2.335 1.00 21.56 278 PHE A C 1
ATOM 2233 O O . PHE A 1 278 ? -28.197 -36.480 -2.863 1.00 21.56 278 PHE A O 1
ATOM 2240 N N . CYS A 1 279 ? -26.779 -35.297 -1.556 1.00 24.38 279 CYS A N 1
ATOM 2241 C CA . CYS A 1 279 ? -26.103 -36.407 -0.865 1.00 24.38 279 CYS A CA 1
ATOM 2242 C C . CYS A 1 279 ? -25.520 -35.921 0.481 1.00 24.38 279 CYS A C 1
ATOM 2244 O O . CYS A 1 279 ? -24.589 -35.117 0.513 1.00 24.38 279 CYS A O 1
ATOM 2246 N N . ASP A 1 280 ? -26.083 -36.435 1.578 1.00 21.53 280 ASP A N 1
ATOM 2247 C CA . ASP A 1 280 ? -25.628 -36.336 2.973 1.00 21.53 280 ASP A CA 1
ATOM 2248 C C . ASP A 1 280 ? -24.354 -37.150 3.240 1.00 21.53 280 ASP A C 1
ATOM 2250 O O . ASP A 1 280 ? -24.335 -38.326 2.886 1.00 21.53 280 ASP A O 1
ATOM 2254 N N . VAL A 1 281 ? -23.381 -36.620 4.005 1.00 24.58 281 VAL A N 1
ATOM 2255 C CA . VAL A 1 281 ? -22.496 -37.433 4.877 1.00 24.58 281 VAL A CA 1
ATOM 2256 C C . VAL A 1 281 ? -22.027 -36.653 6.129 1.00 24.58 281 VAL A C 1
ATOM 2258 O O . VAL A 1 281 ? -21.159 -35.792 6.068 1.00 24.58 281 VAL A O 1
ATOM 2261 N N . LYS A 1 282 ? -22.611 -37.057 7.268 1.00 23.75 282 LYS A N 1
ATOM 2262 C CA . LYS A 1 282 ? -22.079 -37.308 8.633 1.00 23.75 282 LYS A CA 1
ATOM 2263 C C . LYS A 1 282 ? -21.259 -36.253 9.412 1.00 23.75 282 LYS A C 1
ATOM 2265 O O . LYS A 1 282 ? -20.118 -35.927 9.110 1.00 23.75 282 LYS A O 1
ATOM 2270 N N . LYS A 1 283 ? -21.849 -35.902 10.566 1.00 22.86 283 LYS A N 1
ATOM 2271 C CA . LYS A 1 283 ? -21.255 -35.341 11.793 1.00 22.86 283 LYS A CA 1
ATOM 2272 C C . LYS A 1 2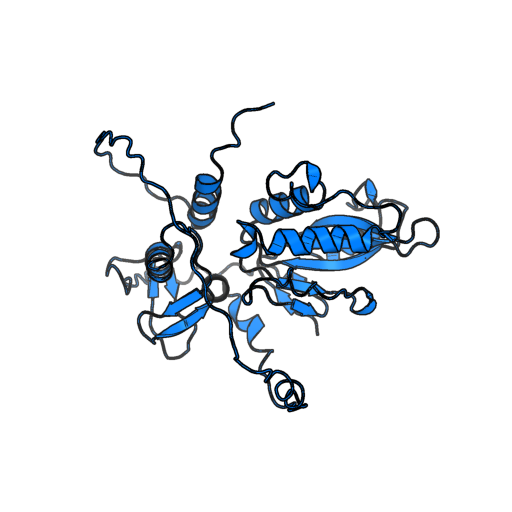83 ? -20.168 -36.251 12.383 1.00 22.86 283 LYS A C 1
ATOM 2274 O O . LYS A 1 283 ? -20.331 -37.468 12.366 1.00 22.86 283 LYS A O 1
ATOM 2279 N N . ASN A 1 284 ? -19.171 -35.650 13.033 1.00 23.14 284 ASN A N 1
ATOM 2280 C CA . ASN A 1 284 ? -18.545 -36.230 14.221 1.00 23.14 284 ASN A CA 1
ATOM 2281 C C . ASN A 1 284 ? -18.083 -35.126 15.184 1.00 23.14 284 ASN A C 1
ATOM 2283 O O . ASN A 1 284 ? -17.369 -34.201 14.801 1.00 23.14 284 ASN A O 1
ATOM 2287 N N . ASP A 1 285 ? -18.542 -35.253 16.427 1.00 21.84 285 ASP A N 1
ATOM 2288 C CA . ASP A 1 285 ? -18.218 -34.435 17.592 1.00 21.84 285 ASP A CA 1
ATOM 2289 C C . ASP A 1 285 ? -16.849 -34.814 18.172 1.00 21.84 285 ASP A C 1
ATOM 2291 O O . ASP A 1 285 ? -16.520 -35.996 18.276 1.00 21.84 285 ASP A O 1
ATOM 2295 N N . THR A 1 286 ? -16.093 -33.840 18.692 1.00 24.69 286 THR A N 1
ATOM 2296 C CA . THR A 1 286 ? -15.250 -34.075 19.879 1.00 24.69 286 THR A CA 1
ATOM 2297 C C . THR A 1 286 ? -14.988 -32.774 20.643 1.00 24.69 286 THR A C 1
ATOM 2299 O O . THR A 1 286 ? -14.429 -31.814 20.118 1.00 24.69 286 THR A O 1
ATOM 2302 N N . LYS A 1 287 ? -15.417 -32.758 21.910 1.00 22.58 287 LYS A N 1
ATOM 2303 C CA . LYS A 1 287 ? -15.114 -31.750 22.937 1.00 22.58 287 LYS A CA 1
ATOM 2304 C C . LYS A 1 287 ? -13.700 -31.961 23.478 1.00 22.58 287 LYS A C 1
ATOM 2306 O O . LYS A 1 287 ? -13.395 -33.091 23.839 1.00 22.58 287 LYS A O 1
ATOM 2311 N N . ILE A 1 288 ? -12.941 -30.886 23.712 1.00 25.19 288 ILE A N 1
ATOM 2312 C CA . ILE A 1 288 ? -11.978 -30.804 24.828 1.00 25.19 288 ILE A CA 1
ATOM 2313 C C . ILE A 1 288 ? -12.040 -29.396 25.441 1.00 25.19 288 ILE A C 1
ATOM 2315 O O . ILE A 1 288 ? -11.966 -28.387 24.743 1.00 25.19 288 ILE A O 1
ATOM 2319 N N . ASN A 1 289 ? -12.217 -29.371 26.763 1.00 21.22 289 ASN A N 1
ATOM 2320 C CA . ASN A 1 289 ? -12.293 -28.204 27.638 1.00 21.22 289 ASN A CA 1
ATOM 2321 C C . ASN A 1 289 ? -10.907 -27.782 28.165 1.00 21.22 289 ASN A C 1
ATOM 2323 O O . ASN A 1 289 ? -10.062 -28.635 28.408 1.00 21.22 289 ASN A O 1
ATOM 2327 N N . ASN A 1 290 ? -10.807 -26.480 28.474 1.00 22.81 290 ASN A N 1
ATOM 2328 C CA . ASN A 1 290 ? -10.008 -25.799 29.511 1.00 22.81 290 ASN A CA 1
ATOM 2329 C C . ASN A 1 290 ? -8.471 -25.921 29.507 1.00 22.81 290 ASN A C 1
ATOM 2331 O O . ASN A 1 290 ? -7.936 -26.999 29.693 1.00 22.81 290 ASN A O 1
ATOM 2335 N N . PHE A 1 291 ? -7.772 -24.776 29.482 1.00 23.50 291 PHE A N 1
ATOM 2336 C CA . PHE A 1 291 ? -6.908 -24.328 30.589 1.00 23.50 291 PHE A CA 1
ATOM 2337 C C . PHE A 1 291 ? -6.534 -22.839 30.446 1.00 23.50 291 PHE A C 1
ATOM 2339 O O . PHE A 1 291 ? -6.529 -22.251 29.366 1.00 23.50 291 PHE A O 1
ATOM 2346 N N . THR A 1 292 ? -6.320 -22.241 31.607 1.00 23.50 292 THR A N 1
ATOM 2347 C CA . THR A 1 292 ? -6.190 -20.831 31.973 1.00 23.50 292 THR A CA 1
ATOM 2348 C C . THR A 1 292 ? -4.833 -20.184 31.659 1.00 23.50 292 THR A C 1
ATOM 2350 O O . THR A 1 292 ? -3.837 -20.862 31.441 1.00 23.50 292 THR A O 1
ATOM 2353 N N . THR A 1 293 ? -4.832 -18.844 31.759 1.00 26.06 293 THR A N 1
ATOM 2354 C CA . THR A 1 293 ? -3.701 -17.910 31.970 1.00 26.06 293 THR A CA 1
ATOM 2355 C C . THR A 1 293 ? -2.607 -17.860 30.909 1.00 26.06 293 THR A C 1
ATOM 2357 O O . THR A 1 293 ? -1.756 -18.726 30.894 1.00 26.06 293 THR A O 1
ATOM 2360 N N . PHE A 1 294 ? -2.515 -16.753 30.157 1.00 24.89 294 PHE A N 1
ATOM 2361 C CA . PHE A 1 294 ? -1.217 -16.121 29.886 1.00 24.89 294 PHE A CA 1
ATOM 2362 C C . PHE A 1 294 ? -1.360 -14.607 29.687 1.00 24.89 294 PHE A C 1
ATOM 2364 O O . PHE A 1 294 ? -2.132 -14.106 28.870 1.00 24.89 294 PHE A O 1
ATOM 2371 N N . SER A 1 295 ? -0.607 -13.902 30.521 1.00 30.05 295 SER A N 1
ATOM 2372 C CA . SER A 1 295 ? -0.415 -12.463 30.574 1.00 30.05 295 SER A CA 1
ATOM 2373 C C . SER A 1 295 ? 0.493 -11.980 29.434 1.00 30.05 295 SER A C 1
ATOM 2375 O O . SER A 1 295 ? 1.457 -12.647 29.075 1.00 30.05 295 SER A O 1
ATOM 2377 N N . THR A 1 296 ? 0.205 -10.765 28.949 1.00 34.31 296 THR A N 1
ATOM 2378 C CA . THR A 1 296 ? 1.142 -9.801 28.331 1.00 34.31 296 THR A CA 1
ATOM 2379 C C . THR A 1 296 ? 1.949 -10.252 27.109 1.00 34.31 296 THR A C 1
ATOM 2381 O O . THR A 1 296 ? 3.143 -10.471 27.236 1.00 34.31 296 THR A O 1
ATOM 2384 N N . PHE A 1 297 ? 1.360 -10.223 25.904 1.00 28.59 297 PHE A N 1
ATOM 2385 C CA . PHE A 1 297 ? 2.125 -10.087 24.651 1.00 28.59 297 PHE A CA 1
ATOM 2386 C C . PHE A 1 297 ? 1.364 -9.2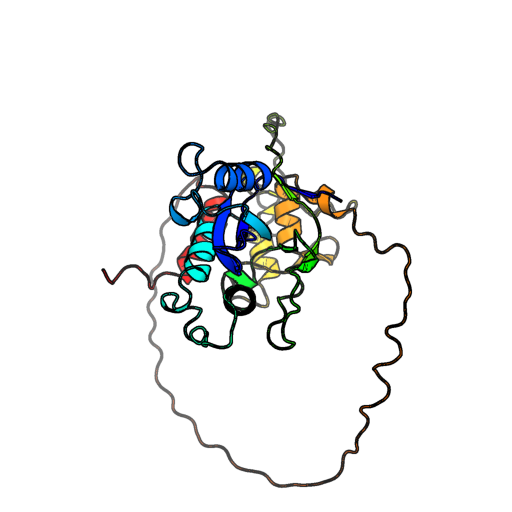57 23.594 1.00 28.59 297 PHE A C 1
ATOM 2388 O O . PHE A 1 297 ? 0.418 -9.715 22.966 1.00 28.59 297 PHE A O 1
ATOM 2395 N N . ASN A 1 298 ? 1.809 -8.000 23.478 1.00 36.31 298 ASN A N 1
ATOM 2396 C CA . ASN A 1 298 ? 1.817 -7.056 22.352 1.00 36.31 298 ASN A CA 1
ATOM 2397 C C . ASN A 1 298 ? 0.666 -7.002 21.319 1.00 36.31 298 ASN A C 1
ATOM 2399 O O . ASN A 1 298 ? 0.305 -7.969 20.670 1.00 36.31 298 ASN A O 1
ATOM 2403 N N . VAL A 1 299 ? 0.204 -5.784 21.021 1.00 39.62 299 VAL A N 1
ATOM 2404 C CA . VAL A 1 299 ? -0.769 -5.432 19.959 1.00 39.62 299 VAL A CA 1
ATOM 2405 C C . VAL A 1 299 ? -0.330 -5.889 18.562 1.00 39.62 299 VAL A C 1
ATOM 2407 O O . VAL A 1 299 ? -1.168 -6.212 17.719 1.00 39.62 299 VAL A O 1
ATOM 2410 N N . THR A 1 300 ? 0.980 -5.992 18.332 1.00 41.81 300 THR A N 1
ATOM 2411 C CA . THR A 1 300 ? 1.553 -6.649 17.155 1.00 41.81 300 THR A CA 1
ATOM 2412 C C . THR A 1 300 ? 1.092 -8.094 17.058 1.00 41.81 300 THR A C 1
ATOM 2414 O O . THR A 1 300 ? 0.714 -8.496 15.973 1.00 41.81 300 THR A O 1
ATOM 2417 N N . TYR A 1 301 ? 1.013 -8.832 18.168 1.00 41.09 301 TYR A N 1
ATOM 2418 C CA . TYR A 1 301 ? 0.615 -10.240 18.245 1.00 41.09 301 TYR A CA 1
ATOM 2419 C C . TYR A 1 301 ? -0.846 -10.483 17.848 1.00 41.09 301 TYR A C 1
ATOM 2421 O O . TYR A 1 301 ? -1.157 -11.539 17.318 1.00 41.09 301 TYR A O 1
ATOM 2429 N N . ILE A 1 302 ? -1.755 -9.512 18.016 1.00 43.66 302 ILE A N 1
ATOM 2430 C CA . ILE A 1 302 ? -3.144 -9.667 17.549 1.00 43.66 302 ILE A CA 1
ATOM 2431 C C . ILE A 1 302 ? -3.203 -9.537 16.031 1.00 43.66 302 ILE A C 1
ATOM 2433 O O . ILE A 1 302 ? -3.806 -10.391 15.400 1.00 43.66 302 ILE A O 1
ATOM 2437 N N . LEU A 1 303 ? -2.528 -8.557 15.422 1.00 43.09 303 LEU A N 1
ATOM 2438 C CA . LEU A 1 303 ? -2.364 -8.516 13.959 1.00 43.09 303 LEU A CA 1
ATOM 2439 C C . LEU A 1 303 ? -1.550 -9.722 13.450 1.00 43.09 303 LEU A C 1
ATOM 2441 O O . LEU A 1 303 ? -1.876 -10.278 12.406 1.00 43.09 303 LEU A O 1
ATOM 2445 N N . TYR A 1 304 ? -0.548 -10.167 14.212 1.00 41.94 304 TYR A N 1
ATOM 2446 C CA . TYR A 1 304 ? 0.338 -11.286 13.885 1.00 41.94 304 TYR A CA 1
ATOM 2447 C C . TYR A 1 304 ? -0.392 -12.630 13.898 1.00 41.94 304 TYR A C 1
ATOM 2449 O O . TYR A 1 304 ? -0.384 -13.310 12.884 1.00 41.94 304 TYR A O 1
ATOM 2457 N N . ASN A 1 305 ? -1.103 -12.977 14.974 1.00 37.94 305 ASN A N 1
ATOM 2458 C CA . ASN A 1 305 ? -1.836 -14.240 15.125 1.00 37.94 305 ASN A CA 1
ATOM 2459 C C . ASN A 1 305 ? -3.094 -14.309 14.271 1.00 37.94 305 ASN A C 1
ATOM 2461 O O . ASN A 1 305 ? -3.495 -15.381 13.830 1.00 37.94 305 ASN A O 1
ATOM 2465 N N . THR A 1 306 ? -3.719 -13.163 14.028 1.00 40.50 306 THR A N 1
ATOM 2466 C CA . THR A 1 306 ? -4.855 -13.037 13.113 1.00 40.50 306 THR A CA 1
ATOM 2467 C C . THR A 1 306 ? -4.400 -13.265 11.664 1.00 40.50 306 THR A C 1
ATOM 2469 O O . THR A 1 306 ? -5.135 -13.820 10.857 1.00 40.50 306 THR A O 1
ATOM 2472 N N . ILE A 1 307 ? -3.151 -12.930 11.327 1.00 39.34 307 ILE A N 1
ATOM 2473 C CA . ILE A 1 307 ? -2.550 -13.267 10.030 1.00 39.34 307 ILE A CA 1
ATOM 2474 C C . ILE A 1 307 ? -1.950 -14.690 10.037 1.00 39.34 307 ILE A C 1
ATOM 2476 O O . ILE A 1 307 ? -2.062 -15.383 9.030 1.00 39.34 307 ILE A O 1
ATOM 2480 N N . GLU A 1 308 ? -1.365 -15.167 11.144 1.00 38.81 308 GLU A N 1
ATOM 2481 C CA . GLU A 1 308 ? -0.776 -16.512 11.259 1.00 38.81 308 GLU A CA 1
ATOM 2482 C C . GLU A 1 308 ? -1.824 -17.627 11.234 1.00 38.81 308 GLU A C 1
ATOM 2484 O O . GLU A 1 308 ? -1.633 -18.590 10.489 1.00 38.81 308 GLU A O 1
ATOM 2489 N N . LYS A 1 309 ? -2.965 -17.475 11.926 1.00 36.03 309 LYS A N 1
ATOM 2490 C CA . LYS A 1 309 ? -4.053 -18.475 11.933 1.00 36.03 309 LYS A CA 1
ATOM 2491 C C . LYS A 1 309 ? -4.748 -18.652 10.578 1.00 36.03 309 LYS A C 1
ATOM 2493 O O . LYS A 1 309 ? -5.379 -19.674 10.354 1.00 36.03 309 LYS A O 1
ATOM 2498 N N . GLN A 1 310 ? -4.595 -17.710 9.642 1.00 40.88 310 GLN A N 1
ATOM 2499 C CA . GLN A 1 310 ? -5.002 -17.892 8.238 1.00 40.88 310 GLN A CA 1
ATOM 2500 C C . GLN A 1 310 ? -3.897 -18.495 7.351 1.00 40.88 310 GLN A C 1
ATOM 2502 O O . GLN A 1 310 ? -4.060 -18.603 6.134 1.00 40.88 310 GLN A O 1
ATOM 2507 N N . THR A 1 311 ? -2.756 -18.881 7.929 1.00 43.91 311 THR A N 1
ATOM 2508 C CA . THR A 1 311 ? -1.574 -19.349 7.187 1.00 43.91 311 THR A CA 1
ATOM 2509 C C . THR A 1 311 ? -0.931 -20.631 7.721 1.00 43.91 311 THR A C 1
ATOM 2511 O O . THR A 1 311 ? 0.141 -20.991 7.235 1.00 43.91 311 THR A O 1
ATOM 2514 N N . GLU A 1 312 ? -1.583 -21.385 8.615 1.00 34.03 312 GLU A N 1
ATOM 2515 C CA . GLU A 1 312 ? -1.132 -22.721 9.064 1.00 34.03 312 GLU A CA 1
ATOM 2516 C C . GLU A 1 312 ? -1.274 -23.827 7.988 1.00 34.03 312 GLU A C 1
ATOM 2518 O O . GLU A 1 312 ? -1.721 -24.937 8.236 1.00 34.03 312 GLU A O 1
ATOM 2523 N N . THR A 1 313 ? -0.828 -23.542 6.764 1.00 39.28 313 THR A N 1
ATOM 2524 C CA . THR A 1 313 ? -0.485 -24.532 5.724 1.00 39.28 313 THR A CA 1
ATOM 2525 C C . THR A 1 313 ? 0.889 -24.224 5.114 1.00 39.28 313 THR A C 1
ATOM 2527 O O . THR A 1 313 ? 1.089 -24.375 3.911 1.00 39.28 313 THR A O 1
ATOM 2530 N N . PHE A 1 314 ? 1.836 -23.708 5.906 1.00 39.94 314 PHE A N 1
ATOM 2531 C CA . PHE A 1 314 ? 3.194 -23.366 5.443 1.00 39.94 314 PHE A CA 1
ATOM 2532 C C . PHE A 1 314 ? 4.325 -23.832 6.379 1.00 39.94 314 PHE A C 1
ATOM 2534 O O . PHE A 1 314 ? 5.443 -23.331 6.297 1.00 39.94 314 PHE A O 1
ATOM 2541 N N . LYS A 1 315 ? 4.072 -24.823 7.243 1.00 32.75 315 LYS A N 1
ATOM 2542 C CA . LYS A 1 315 ? 5.135 -25.596 7.906 1.00 32.75 315 LYS A CA 1
ATOM 2543 C C . LYS A 1 315 ? 5.113 -27.018 7.361 1.00 32.75 315 LYS A C 1
ATOM 2545 O O . LYS A 1 315 ? 4.446 -27.882 7.910 1.00 32.75 315 LYS A O 1
ATOM 2550 N N . GLY A 1 316 ? 5.803 -27.223 6.250 1.00 32.72 316 GLY A N 1
ATOM 2551 C CA . GLY A 1 316 ? 5.926 -28.532 5.623 1.00 32.72 316 GLY A CA 1
ATOM 2552 C C . GLY A 1 316 ? 6.091 -28.384 4.127 1.00 32.72 316 GLY A C 1
ATOM 2553 O O . GLY A 1 316 ? 5.111 -28.506 3.413 1.00 32.72 316 GLY A O 1
ATOM 2554 N N . GLU A 1 317 ? 7.299 -28.017 3.697 1.00 32.47 317 GLU A N 1
ATOM 2555 C CA . GLU A 1 317 ? 7.975 -28.516 2.489 1.00 32.47 317 GLU A CA 1
ATOM 2556 C C . GLU A 1 317 ? 9.179 -27.619 2.160 1.00 32.47 317 GLU A C 1
ATOM 2558 O O . GLU A 1 317 ? 9.036 -26.566 1.546 1.00 32.47 317 GLU A O 1
ATOM 2563 N N . LYS A 1 318 ? 10.344 -28.121 2.598 1.00 32.16 318 LYS A N 1
ATOM 2564 C CA . LYS A 1 318 ? 11.734 -27.820 2.204 1.00 32.16 318 LYS A CA 1
ATOM 2565 C C . LYS A 1 318 ? 12.245 -26.394 2.404 1.00 32.16 318 LYS A C 1
ATOM 2567 O O . LYS A 1 318 ? 12.095 -25.543 1.505 1.00 32.16 318 LYS A O 1
#

Secondary structure (DSSP, 8-state):
--EEEES--EEEEEEE--GGGTT-EEEEEES-HHHHHHHHHH-GGGT--TTTTTS--EEEEEEEE--SSHHHHHHHHHHHH-TTT-GGGTTSPPPPTTS-HHHHHHHHHHHHTTSTTGGGS--EEEES-GGG--PPPGGGPPPTTS-EEES-EEEEPPPP-----TT--EEPTTT--EE-TTTEEE--STT---EEEHHHHHHHHGGG-TT-SS--EEE-TTT--EEEHHHHHHHHHT--GGGTT----S------SSSSS-------------------------------------HHHHHHHHHHTT--S-SS--

Radius of gyration: 23.95 Å; chains: 1; bounding box: 68×60×62 Å

Foldseek 3Di:
DEFEFEPKKKKFWKAACQPVQGLDIDIDIDLWPVQQLVQLCVAVVSPHDPVSGPRHDIDGFKMKIQQPDNVSSVVVRVCLVPVCVDPQNVVQDDDDPVAGPLNSSVSSVLSVLVTPPNLQGQMEIEGQHCVSDDDRDPVSDHPPSHYYYYHHYGYDYDDPDDPPDPDPFDAAPQPRHTDDLQQWWADPDPPGGHIHGVVRVQCVQCVVPVVAQHHQWDARPTPRDIDGSSLRVCVSVVNNVSPPVPDPDDDPDDPPPPPPPPDDDDDDDDDDDDDDDDDDDDDDDDDDDDDDDDDDDHPVVSVVVSRVVVPVPPPDDD

Organism: NCBI:txid80966